Protein AF-A0A7C1II97-F1 (afdb_monomer)

Organism: NCBI:txid683846

InterPro domains:
  IPR019202 Protein of unknown function DUF2067 [PF09840] (4-187)

Foldseek 3Di:
DKDFDAPPDDQVVLVVLLVVQAQAPDWDWFTFLTMIDIDGDHDPVSVVSSVVSSVVSSVVVCVVVPRPFADKDKAFQVCNCVLLVHPDHPVLLVVLCVRNVFDWDDDPTIIITRDHSVVSSVLVVQLRVQLVVLVVAADDCRSSLLSSLCSSVVHHSVLSQVQCVVLQQWDDDPRHTYGPDPSVVSCVSSRGDDPVSVVVD

Radius of gyration: 18.74 Å; Cα contacts (8 Å, |Δi|>4): 296; chains: 1; bounding box: 50×33×57 Å

pLDDT: mean 85.06, std 11.7, range [32.09, 96.81]

Sequence (201 aa):
LVFKVPSGLDPYVLGEELRKASQSQFVSLDIYPTKIVVKLYGDAVSVERSISFMKAAYRKIMEKHKMTSGSEVQIPKDKIASVLGFPLSVDLLTDTLRLLGIPFDESDNEVKVKINYQTLTEYAKKLFDNYILAKERFSGAARRVAAVISVIFDLDLDTVAKIGERRGVFKKIDEKYTLNVNPQSAYDALMKMDLSVIDEI

Nearest PDB structures (foldseek):
  3pco-assembly1_D  TM=4.814E-01  e=9.227E-02  Escherichia coli
  2rhs-assembly1_D  TM=4.726E-01  e=1.098E-01  Staphylococcus haemolyticus
  2rhq-assembly1_B-2  TM=4.340E-01  e=1.098E-01  Staphylococcus haemolyticus
  7k9m-assembly1_B  TM=3.372E-01  e=1.175E+00  Mycobacterium tuberculosis H37Rv
  7db7-assembly1_B  TM=3.004E-01  e=2.640E+00  Mycobacterium tuberculosis H37Rv

Secondary structure (DSSP, 8-state):
-EEEPPTTS-HHHHHHHHHHH--SSEEEEEEETTEEEEEEES-HHHHHHHHHHHHHHHHHHHHHT----PPEEEEEGGGHHHHHSS---HHHHHHHHHHTT--EEE-SSEEEEES-HHHHHHHHHHHHHHHHHHHHHB-THHHHHHHHHHHHHT--HHHHHHHHHHTTSEEEETTEEEESS-HHHHHHHHSSB-TTSSTT-

Solvent-accessible surface area (backbone atoms only — not comparable to full-atom values): 11078 Å² total; per-residue (Å²): 90,78,45,76,40,56,90,93,50,60,39,62,62,53,48,50,54,41,56,70,41,43,63,37,82,39,78,47,75,51,38,27,71,35,32,36,40,44,47,74,43,65,57,73,68,38,40,53,50,17,54,53,38,27,54,53,53,49,50,56,53,49,66,73,56,62,79,77,78,33,57,77,39,79,40,45,63,93,40,33,34,75,74,58,72,44,92,57,58,66,70,61,52,52,52,42,35,56,63,61,62,47,58,64,51,78,58,100,57,36,39,38,33,53,37,44,65,69,62,53,35,52,51,50,49,51,34,49,55,37,38,60,60,26,58,79,45,24,40,77,70,28,17,56,54,46,16,43,51,20,56,75,69,74,43,58,69,66,59,48,48,53,54,29,40,77,68,58,30,35,42,80,54,96,88,21,31,30,57,67,50,58,71,67,61,36,47,63,64,64,50,51,56,59,84,80,60,66,84,77,114

Structure (mmCIF, N/CA/C/O backbone):
data_AF-A0A7C1II97-F1
#
_entry.id   AF-A0A7C1II97-F1
#
loop_
_atom_site.group_PDB
_atom_site.id
_atom_site.type_symbol
_atom_site.label_atom_id
_atom_site.label_alt_id
_atom_site.label_comp_id
_atom_site.label_asym_id
_atom_site.label_entity_id
_atom_site.label_seq_id
_atom_site.pdbx_PDB_ins_code
_atom_site.Cartn_x
_atom_site.Cartn_y
_atom_site.Cartn_z
_atom_site.occupancy
_atom_site.B_iso_or_equiv
_atom_site.auth_seq_id
_atom_site.auth_comp_id
_atom_site.auth_asym_id
_atom_site.auth_atom_id
_atom_site.pdbx_PDB_model_num
ATOM 1 N N . LEU A 1 1 ? 8.735 -8.447 -17.218 1.00 88.88 1 LEU A N 1
ATOM 2 C CA . LEU A 1 1 ? 9.834 -8.351 -16.219 1.00 88.88 1 LEU A CA 1
ATOM 3 C C . LEU A 1 1 ? 9.272 -7.758 -14.937 1.00 88.88 1 LEU A C 1
ATOM 5 O O . LEU A 1 1 ? 8.325 -6.990 -15.031 1.00 88.88 1 LEU A O 1
ATOM 9 N N . VAL A 1 2 ? 9.833 -8.081 -13.771 1.00 89.88 2 VAL A N 1
ATOM 10 C CA . VAL A 1 2 ? 9.434 -7.461 -12.496 1.00 89.88 2 VAL A CA 1
ATOM 11 C C . VAL A 1 2 ? 10.678 -6.911 -11.805 1.00 89.88 2 VAL A C 1
ATOM 13 O O . VAL A 1 2 ? 11.649 -7.646 -11.635 1.00 89.88 2 VAL A O 1
ATOM 16 N N . PHE A 1 3 ? 10.648 -5.636 -11.421 1.00 88.88 3 PHE A N 1
ATOM 17 C CA . PHE A 1 3 ? 11.706 -4.966 -10.660 1.00 88.88 3 PHE A CA 1
ATOM 18 C C . PHE A 1 3 ? 11.180 -4.594 -9.276 1.00 88.88 3 PHE A C 1
ATOM 20 O O . PHE A 1 3 ? 10.064 -4.098 -9.174 1.00 88.88 3 PHE A O 1
ATOM 27 N N . LYS A 1 4 ? 11.956 -4.829 -8.212 1.00 87.12 4 LYS A N 1
ATOM 28 C CA . LYS A 1 4 ? 11.573 -4.449 -6.842 1.00 87.12 4 LYS A CA 1
ATOM 29 C C . LYS A 1 4 ? 11.894 -2.974 -6.603 1.00 87.12 4 LYS A C 1
ATOM 31 O O . LYS A 1 4 ? 13.017 -2.559 -6.878 1.00 87.12 4 LYS A O 1
ATOM 36 N N . VAL A 1 5 ? 10.956 -2.209 -6.057 1.00 82.88 5 VAL A N 1
ATOM 37 C CA . VAL A 1 5 ? 11.206 -0.827 -5.626 1.00 82.88 5 VAL A CA 1
ATOM 38 C C . VAL A 1 5 ? 11.902 -0.869 -4.253 1.00 82.88 5 VAL A C 1
ATOM 40 O O . VAL A 1 5 ? 11.397 -1.531 -3.341 1.00 82.88 5 VAL A O 1
ATOM 43 N N . PRO A 1 6 ? 13.088 -0.257 -4.088 1.00 74.12 6 PRO A N 1
ATOM 44 C CA . PRO A 1 6 ? 13.719 -0.117 -2.782 1.00 74.12 6 PRO A CA 1
ATOM 45 C C . PRO A 1 6 ? 12.881 0.759 -1.848 1.00 74.12 6 PRO A C 1
ATOM 47 O O . PRO A 1 6 ? 12.274 1.734 -2.278 1.00 74.12 6 PRO A O 1
ATOM 50 N N . SER A 1 7 ? 12.900 0.435 -0.553 1.00 67.25 7 SER A N 1
ATOM 51 C CA . SER A 1 7 ? 12.252 1.262 0.470 1.00 67.25 7 SER A CA 1
ATOM 52 C C . SER A 1 7 ? 12.796 2.691 0.417 1.00 67.25 7 SER A C 1
ATOM 54 O O . SER A 1 7 ? 14.012 2.882 0.421 1.00 67.25 7 SER A O 1
ATOM 56 N N . GLY A 1 8 ? 11.904 3.680 0.372 1.00 66.38 8 GLY A N 1
ATOM 57 C CA . GLY A 1 8 ? 12.260 5.101 0.304 1.00 66.38 8 GLY A CA 1
ATOM 58 C C . GLY A 1 8 ? 12.597 5.632 -1.095 1.00 66.38 8 GLY A C 1
ATOM 59 O O . GLY A 1 8 ? 12.812 6.833 -1.229 1.00 66.38 8 GLY A O 1
ATOM 60 N N . LEU A 1 9 ? 12.622 4.788 -2.134 1.00 75.06 9 LEU A N 1
ATOM 61 C CA . LEU A 1 9 ? 12.660 5.259 -3.519 1.00 75.06 9 LEU A CA 1
ATOM 62 C C . LEU A 1 9 ? 11.237 5.406 -4.050 1.00 75.06 9 LEU A C 1
ATOM 64 O O . LEU A 1 9 ? 10.443 4.474 -3.955 1.00 75.06 9 LEU A O 1
ATOM 68 N N . ASP A 1 10 ? 10.953 6.550 -4.665 1.00 76.06 10 ASP A N 1
ATOM 69 C CA . ASP A 1 10 ? 9.711 6.768 -5.397 1.00 76.06 10 ASP A CA 1
ATOM 70 C C . ASP A 1 10 ? 9.579 5.745 -6.555 1.00 76.06 10 ASP A C 1
ATOM 72 O O . ASP A 1 10 ? 10.432 5.718 -7.459 1.00 76.06 10 ASP A O 1
ATOM 76 N N . PRO A 1 11 ? 8.528 4.897 -6.555 1.00 82.75 11 PRO A N 1
ATOM 77 C CA . PRO A 1 11 ? 8.253 3.954 -7.634 1.00 82.75 11 PRO A CA 1
ATOM 78 C C . PRO A 1 11 ? 8.176 4.608 -9.018 1.00 82.75 11 PRO A C 1
ATOM 80 O O . PRO A 1 11 ? 8.571 3.977 -10.000 1.00 82.75 11 PRO A O 1
ATOM 83 N N . TYR A 1 12 ? 7.708 5.854 -9.123 1.00 81.56 12 TYR A N 1
ATOM 84 C CA . TYR A 1 12 ? 7.622 6.568 -10.399 1.00 81.56 12 TYR A CA 1
ATOM 85 C C . TYR A 1 12 ? 8.987 6.925 -10.949 1.00 81.56 12 TYR A C 1
ATOM 87 O O . TYR A 1 12 ? 9.254 6.685 -12.126 1.00 81.56 12 TYR A O 1
ATOM 95 N N . VAL A 1 13 ? 9.876 7.429 -10.094 1.00 84.12 13 VAL A N 1
ATOM 96 C CA . VAL A 1 13 ? 11.257 7.728 -10.482 1.00 84.12 13 VAL A CA 1
ATOM 97 C C . VAL A 1 13 ? 11.927 6.462 -11.006 1.00 84.12 13 VAL A C 1
ATOM 99 O O . VAL A 1 13 ? 12.539 6.483 -12.073 1.00 84.12 13 VAL A O 1
ATOM 102 N N . LEU A 1 14 ? 11.762 5.331 -10.311 1.00 88.50 14 LEU A N 1
ATOM 103 C CA . LEU A 1 14 ? 12.293 4.061 -10.800 1.00 88.50 14 LEU A CA 1
ATOM 104 C C . LEU A 1 14 ? 11.641 3.633 -12.126 1.00 88.50 14 LEU A C 1
ATOM 106 O O . LEU A 1 14 ? 12.342 3.178 -13.030 1.00 88.50 14 LEU A O 1
ATOM 110 N N . GLY A 1 15 ? 10.320 3.769 -12.253 1.00 88.88 15 GLY A N 1
ATOM 111 C CA . GLY A 1 15 ? 9.574 3.411 -13.460 1.00 88.88 15 GLY A CA 1
ATOM 112 C C . GLY A 1 15 ? 10.029 4.194 -14.684 1.00 88.88 15 GLY A C 1
ATOM 113 O O . GLY A 1 15 ? 10.301 3.599 -15.726 1.00 88.88 15 GLY A O 1
ATOM 114 N N . GLU A 1 16 ? 10.200 5.504 -14.537 1.00 88.12 16 GLU A N 1
ATOM 115 C CA . GLU A 1 16 ? 10.671 6.386 -15.600 1.00 88.12 16 GLU A CA 1
ATOM 116 C C . GLU A 1 16 ? 12.112 6.089 -16.011 1.00 88.12 16 GLU A C 1
ATOM 118 O O . GLU A 1 16 ? 12.414 6.038 -17.204 1.00 88.12 16 GLU A O 1
ATOM 123 N N . GLU A 1 17 ? 13.006 5.816 -15.060 1.00 88.88 17 GLU A N 1
ATOM 124 C CA . GLU A 1 17 ? 14.383 5.431 -15.384 1.00 88.88 17 GLU A CA 1
ATOM 125 C C . GLU A 1 17 ? 14.445 4.084 -16.120 1.00 88.88 17 GLU A C 1
ATOM 127 O O . GLU A 1 17 ? 15.196 3.936 -17.089 1.00 88.88 17 GLU A O 1
ATOM 132 N N . LEU A 1 18 ? 13.607 3.114 -15.734 1.00 90.75 18 LEU A N 1
ATOM 133 C CA . LEU A 1 18 ? 13.470 1.860 -16.478 1.00 90.75 18 LEU A CA 1
ATOM 134 C C . LEU A 1 18 ? 12.925 2.117 -17.888 1.00 90.75 18 LEU A C 1
ATOM 136 O O . LEU A 1 18 ? 13.479 1.584 -18.850 1.00 90.75 18 LEU A O 1
ATOM 140 N N . ARG A 1 19 ? 11.891 2.956 -18.032 1.00 88.62 19 ARG A N 1
ATOM 141 C CA . ARG A 1 19 ? 11.300 3.322 -19.330 1.00 88.62 19 ARG A CA 1
ATOM 142 C C . ARG A 1 19 ? 12.342 3.926 -20.266 1.00 88.62 19 ARG A C 1
ATOM 144 O O . ARG A 1 19 ? 12.471 3.455 -21.394 1.00 88.62 19 ARG A O 1
ATOM 151 N N . LYS A 1 20 ? 13.110 4.910 -19.786 1.00 88.81 20 LYS A N 1
ATOM 152 C CA . LYS A 1 20 ? 14.182 5.584 -20.540 1.00 88.81 20 LYS A CA 1
ATOM 153 C C . LYS A 1 20 ? 15.305 4.633 -20.955 1.00 88.81 20 LYS A C 1
ATOM 155 O O . LYS A 1 20 ? 15.910 4.834 -22.001 1.00 88.81 20 LYS A O 1
ATOM 160 N N . ALA A 1 21 ? 15.591 3.608 -20.152 1.00 88.81 21 ALA A N 1
ATOM 161 C CA . ALA A 1 21 ? 16.606 2.605 -20.472 1.00 88.81 21 ALA A CA 1
ATOM 162 C C . ALA A 1 21 ? 16.156 1.595 -21.548 1.00 88.81 21 ALA A C 1
ATOM 164 O O . ALA A 1 21 ? 16.986 0.846 -22.068 1.00 88.81 21 ALA A O 1
ATOM 165 N N . SER A 1 22 ? 14.860 1.532 -21.869 1.00 86.06 22 SER A N 1
ATOM 166 C CA . SER A 1 22 ? 14.329 0.625 -22.886 1.00 86.06 22 SER A CA 1
ATOM 167 C C . SER A 1 22 ? 14.709 1.047 -24.302 1.00 86.06 22 SER A C 1
ATOM 169 O O . SER A 1 22 ? 14.712 2.229 -24.628 1.00 86.06 22 SER A O 1
ATOM 171 N N . GLN A 1 23 ? 14.916 0.064 -25.176 1.00 83.62 23 GLN A N 1
ATOM 172 C CA . GLN A 1 23 ? 15.004 0.254 -26.628 1.00 83.62 23 GLN A CA 1
ATOM 173 C C . GLN A 1 23 ? 13.826 -0.400 -27.373 1.00 83.62 23 GLN A C 1
ATOM 175 O O . GLN A 1 23 ? 13.830 -0.460 -28.601 1.00 83.62 23 GLN A O 1
ATOM 180 N N . SER A 1 24 ? 12.834 -0.913 -26.636 1.00 78.00 24 SER A N 1
ATOM 181 C CA . SER A 1 24 ? 11.652 -1.568 -27.201 1.00 78.00 24 SER A CA 1
ATOM 182 C C . SER A 1 24 ? 10.740 -0.549 -27.866 1.00 78.00 24 SER A C 1
ATOM 184 O O . SER A 1 24 ? 10.593 0.568 -27.375 1.00 78.00 24 SER A O 1
ATOM 186 N N . GLN A 1 25 ? 10.086 -0.966 -28.950 1.00 77.62 25 GLN A N 1
ATOM 187 C CA . GLN A 1 25 ? 9.142 -0.128 -29.694 1.00 77.62 25 GLN A CA 1
ATOM 188 C C . GLN A 1 25 ? 7.984 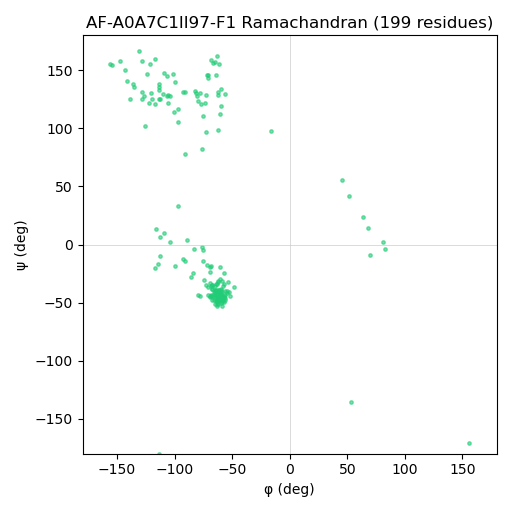0.335 -28.809 1.00 77.62 25 GLN A C 1
ATOM 190 O O . GLN A 1 25 ? 7.552 1.481 -28.895 1.00 77.62 25 GLN A O 1
ATOM 195 N N . PHE A 1 26 ? 7.505 -0.551 -27.933 1.00 82.00 26 PHE A N 1
ATOM 196 C CA . PHE A 1 26 ? 6.498 -0.208 -26.945 1.00 82.00 26 PHE A CA 1
ATOM 197 C C . PHE A 1 26 ? 6.842 -0.797 -25.576 1.00 82.00 26 PHE A C 1
ATOM 199 O O . PHE A 1 26 ? 7.273 -1.948 -25.444 1.00 82.00 26 PHE A O 1
ATOM 206 N N . VAL A 1 27 ? 6.633 0.019 -24.544 1.00 84.38 27 VAL A N 1
ATOM 207 C CA . VAL A 1 27 ? 6.848 -0.326 -23.139 1.00 84.38 27 VAL A CA 1
ATOM 208 C C . VAL A 1 27 ? 5.586 0.025 -22.375 1.00 84.38 27 VAL A C 1
ATOM 210 O O . VAL A 1 27 ? 5.138 1.167 -22.402 1.00 84.38 27 VAL A O 1
ATOM 213 N N . SER A 1 28 ? 5.044 -0.950 -21.658 1.00 85.75 28 SER A N 1
ATOM 214 C CA . SER A 1 28 ? 3.965 -0.741 -20.698 1.00 85.75 28 SER A CA 1
ATOM 215 C C . SER A 1 28 ? 4.486 -1.033 -19.294 1.00 85.75 28 SER A C 1
ATOM 217 O O . SER A 1 28 ? 5.167 -2.040 -19.072 1.00 85.75 28 SER A O 1
ATOM 219 N N . LEU A 1 29 ? 4.182 -0.132 -18.361 1.00 85.25 29 LEU A N 1
ATOM 220 C CA . LEU A 1 29 ? 4.562 -0.224 -16.957 1.00 85.25 29 LEU A CA 1
ATOM 221 C C . LEU A 1 29 ? 3.302 -0.306 -16.101 1.00 85.25 29 LEU A C 1
ATOM 223 O O . LEU A 1 29 ? 2.487 0.610 -16.115 1.00 85.25 29 LEU A O 1
ATOM 227 N N . ASP A 1 30 ? 3.168 -1.381 -15.329 1.00 82.62 30 ASP A N 1
ATOM 228 C CA . ASP A 1 30 ? 2.255 -1.412 -14.191 1.00 82.62 30 ASP A CA 1
ATOM 229 C C . ASP A 1 30 ? 3.096 -1.104 -12.933 1.00 82.62 30 ASP A C 1
ATOM 231 O O . ASP A 1 30 ? 3.904 -1.937 -12.498 1.00 82.62 30 ASP A O 1
ATOM 235 N N . ILE A 1 31 ? 2.958 0.110 -12.389 1.00 81.38 31 ILE A N 1
ATOM 236 C CA . ILE A 1 31 ? 3.728 0.596 -11.233 1.00 81.38 31 ILE A CA 1
ATOM 237 C C . ILE A 1 31 ? 2.954 0.303 -9.944 1.00 81.38 31 ILE A C 1
ATOM 239 O O . ILE A 1 31 ? 1.764 0.593 -9.827 1.00 81.38 31 ILE A O 1
ATOM 243 N N . TYR A 1 32 ? 3.652 -0.279 -8.973 1.00 80.19 32 TYR A N 1
ATOM 244 C CA . TYR A 1 32 ? 3.174 -0.530 -7.618 1.00 80.19 32 TYR A CA 1
ATOM 245 C C . TYR A 1 32 ? 4.201 0.039 -6.623 1.00 80.19 32 TYR A C 1
ATOM 247 O O . TYR A 1 32 ? 5.387 0.111 -6.954 1.00 80.19 32 TYR A O 1
ATOM 255 N N . PRO A 1 33 ? 3.804 0.330 -5.372 1.00 75.00 33 PRO A N 1
ATOM 256 C CA . PRO A 1 33 ? 4.699 0.804 -4.309 1.00 75.00 33 PRO A CA 1
ATOM 257 C C . PRO A 1 33 ? 5.987 -0.001 -4.134 1.00 75.00 33 PRO A C 1
ATOM 259 O O . PRO A 1 33 ? 7.042 0.545 -3.845 1.00 75.00 33 PRO A O 1
ATOM 262 N N . THR A 1 34 ? 5.911 -1.319 -4.313 1.00 80.12 34 THR A N 1
ATOM 263 C CA . THR A 1 34 ? 7.011 -2.246 -4.003 1.00 80.12 34 THR A CA 1
ATOM 264 C C . THR A 1 34 ? 7.614 -2.908 -5.224 1.00 80.12 34 THR A C 1
ATOM 266 O O . THR A 1 34 ? 8.635 -3.596 -5.124 1.00 80.12 34 THR A O 1
ATOM 269 N N . LYS A 1 35 ? 6.984 -2.749 -6.388 1.00 85.19 35 LYS A N 1
ATOM 270 C CA . LYS A 1 35 ? 7.414 -3.407 -7.615 1.00 85.19 35 LYS A CA 1
ATOM 271 C C . LYS A 1 35 ? 6.941 -2.667 -8.853 1.00 85.19 35 LYS A C 1
ATOM 273 O O . LYS A 1 35 ? 5.895 -2.038 -8.860 1.00 85.19 35 LYS A O 1
ATOM 278 N N . ILE A 1 36 ? 7.663 -2.859 -9.943 1.00 87.12 36 ILE A N 1
ATOM 279 C CA . ILE A 1 36 ? 7.276 -2.389 -11.268 1.00 87.12 36 ILE A CA 1
ATOM 280 C C . ILE A 1 36 ? 7.218 -3.597 -12.183 1.00 87.12 36 ILE A C 1
ATOM 282 O O . ILE A 1 36 ? 8.204 -4.328 -12.325 1.00 87.12 36 ILE A O 1
ATOM 286 N N . VAL A 1 37 ? 6.054 -3.830 -12.783 1.00 88.50 37 VAL A N 1
ATOM 287 C CA . VAL A 1 37 ? 5.864 -4.880 -13.781 1.00 88.50 37 VAL A CA 1
ATOM 288 C C . VAL A 1 37 ? 5.990 -4.245 -15.159 1.00 88.50 37 VAL A C 1
ATOM 290 O O . VAL A 1 37 ? 5.203 -3.386 -15.537 1.00 88.50 37 VAL A O 1
ATOM 293 N N . VAL A 1 38 ? 6.995 -4.677 -15.913 1.00 89.88 38 VAL A N 1
ATOM 294 C CA . VAL A 1 38 ? 7.313 -4.161 -17.248 1.00 89.88 38 VAL A CA 1
ATOM 295 C C . VAL A 1 38 ? 6.889 -5.169 -18.306 1.00 89.88 38 VAL A C 1
ATOM 297 O O . VAL A 1 38 ? 7.302 -6.337 -18.254 1.00 89.88 38 VAL A O 1
ATOM 300 N N . LYS A 1 39 ? 6.127 -4.710 -19.295 1.00 90.75 39 LYS A N 1
ATOM 301 C CA . LYS A 1 39 ? 5.784 -5.450 -20.514 1.00 90.75 39 LYS A CA 1
ATOM 302 C C . LYS A 1 39 ? 6.458 -4.765 -21.702 1.00 90.75 39 LYS A C 1
ATOM 304 O O . LYS A 1 39 ? 6.302 -3.561 -21.888 1.00 90.75 39 LYS A O 1
ATOM 309 N N . LEU A 1 40 ? 7.229 -5.534 -22.464 1.00 88.62 40 LEU A N 1
ATOM 310 C CA . LEU A 1 40 ? 7.994 -5.062 -23.618 1.00 88.62 40 LEU A CA 1
ATOM 311 C C . LEU A 1 40 ? 7.425 -5.683 -24.883 1.00 88.62 40 LEU A C 1
ATOM 313 O O . LEU A 1 40 ? 7.119 -6.875 -24.888 1.00 88.62 40 LEU A O 1
ATOM 317 N N . TYR A 1 41 ? 7.321 -4.882 -25.936 1.00 86.69 41 TYR A N 1
ATOM 318 C CA . TYR A 1 41 ? 6.814 -5.319 -27.229 1.00 86.69 41 TYR A CA 1
ATOM 319 C C . TYR A 1 41 ? 7.716 -4.772 -28.337 1.00 86.69 41 TYR A C 1
ATOM 321 O O . TYR A 1 41 ? 8.127 -3.608 -28.309 1.00 86.69 41 TYR A O 1
ATOM 329 N N . GLY A 1 42 ? 8.040 -5.633 -29.294 1.00 87.56 42 GLY A N 1
ATOM 330 C CA . GLY A 1 42 ? 8.962 -5.351 -30.388 1.00 87.56 42 GLY A CA 1
ATOM 331 C C . GLY A 1 42 ? 9.563 -6.642 -30.936 1.00 87.56 42 GLY A C 1
ATOM 332 O O . GLY A 1 42 ? 9.144 -7.740 -30.562 1.00 87.56 42 GLY A O 1
ATOM 333 N N . ASP A 1 43 ? 10.555 -6.511 -31.811 1.00 91.19 43 ASP A N 1
ATOM 334 C CA . ASP A 1 43 ? 11.344 -7.648 -32.276 1.00 91.19 43 ASP A CA 1
ATOM 335 C C . ASP A 1 43 ? 12.187 -8.256 -31.140 1.00 91.19 43 ASP A C 1
ATOM 337 O O . ASP A 1 43 ? 12.521 -7.593 -30.154 1.00 91.19 43 ASP A O 1
ATOM 341 N N . ALA A 1 44 ? 12.548 -9.533 -31.288 1.00 87.69 44 ALA A N 1
ATOM 342 C CA . ALA A 1 44 ? 13.243 -10.287 -30.246 1.00 87.69 44 ALA A CA 1
ATOM 343 C C . ALA A 1 44 ? 14.558 -9.621 -29.799 1.00 87.69 44 ALA A C 1
ATOM 345 O O . ALA A 1 44 ? 14.837 -9.558 -28.603 1.00 87.69 44 ALA A O 1
ATOM 346 N N . VAL A 1 45 ? 15.331 -9.063 -30.737 1.00 89.44 45 VAL A N 1
ATOM 347 C CA . VAL A 1 45 ? 16.631 -8.441 -30.444 1.00 89.44 45 VAL A CA 1
ATOM 348 C C . VAL A 1 45 ? 16.446 -7.154 -29.642 1.00 89.44 45 VAL A C 1
ATOM 350 O O . VAL A 1 45 ? 17.145 -6.931 -28.650 1.00 89.44 45 VAL A O 1
ATOM 353 N N . SER A 1 46 ? 15.492 -6.309 -30.035 1.00 87.94 46 SER A N 1
ATOM 354 C CA . SER A 1 46 ? 15.141 -5.088 -29.307 1.00 87.94 46 SER A CA 1
ATOM 355 C C . SER A 1 46 ? 14.645 -5.388 -27.888 1.00 87.94 46 SER A C 1
ATOM 357 O O . SER A 1 46 ? 15.084 -4.745 -26.923 1.00 87.94 46 SER A O 1
ATOM 359 N N . VAL A 1 47 ? 13.798 -6.410 -27.728 1.00 89.44 47 VAL A N 1
ATOM 360 C CA . VAL A 1 47 ? 13.300 -6.847 -26.415 1.00 89.44 47 VAL A CA 1
ATOM 361 C C . VAL A 1 47 ? 14.450 -7.344 -25.533 1.00 89.44 47 VAL A C 1
ATOM 363 O O . VAL A 1 47 ? 14.589 -6.883 -24.398 1.00 89.44 47 VAL A O 1
ATOM 366 N N . GLU A 1 48 ? 15.325 -8.217 -26.037 1.00 89.75 48 GLU A N 1
ATOM 367 C CA . GLU A 1 48 ? 16.473 -8.740 -25.278 1.00 89.75 48 GLU A CA 1
ATOM 368 C C . GLU A 1 48 ? 17.460 -7.648 -24.846 1.00 89.75 48 GLU A C 1
ATOM 370 O O . GLU A 1 48 ? 17.921 -7.623 -23.693 1.00 89.75 48 GLU A O 1
ATOM 375 N N . ARG A 1 49 ? 17.756 -6.697 -25.737 1.00 89.88 49 ARG A N 1
ATOM 376 C CA . ARG A 1 49 ? 18.596 -5.536 -25.409 1.00 89.88 49 ARG A CA 1
ATOM 377 C C . ARG A 1 49 ? 17.954 -4.676 -24.328 1.00 89.88 49 ARG A C 1
ATOM 379 O O . ARG A 1 49 ? 18.621 -4.326 -23.356 1.00 89.88 49 ARG A O 1
ATOM 386 N N . SER A 1 50 ? 16.656 -4.410 -24.442 1.00 90.75 50 SER A N 1
ATOM 387 C CA . SER A 1 50 ? 15.897 -3.637 -23.451 1.00 90.75 50 SER A CA 1
ATOM 388 C C . SER A 1 50 ? 15.921 -4.296 -22.074 1.00 90.75 50 SER A C 1
ATOM 390 O O . SER A 1 50 ? 16.173 -3.621 -21.077 1.00 90.75 50 SER A O 1
ATOM 392 N N . ILE A 1 51 ? 15.752 -5.623 -22.004 1.00 91.31 51 ILE A N 1
ATOM 393 C CA . ILE A 1 51 ? 15.888 -6.385 -20.752 1.00 91.31 51 ILE A CA 1
ATOM 394 C C . ILE A 1 51 ? 17.265 -6.140 -20.123 1.00 91.31 51 ILE A C 1
ATOM 396 O O . ILE A 1 51 ? 17.367 -5.902 -18.916 1.00 91.31 51 ILE A O 1
ATOM 400 N N . SER A 1 52 ? 18.323 -6.208 -20.930 1.00 92.06 52 SER A N 1
ATOM 401 C CA . SER A 1 52 ? 19.706 -6.070 -20.466 1.00 92.06 52 SER A CA 1
ATOM 402 C C . SER A 1 52 ? 20.003 -4.656 -19.958 1.00 92.06 52 SER A C 1
ATOM 404 O O . SER A 1 52 ? 20.542 -4.500 -18.859 1.00 92.06 52 SER A O 1
ATOM 406 N N . PHE A 1 53 ? 19.584 -3.626 -20.697 1.00 91.81 53 PHE A N 1
ATOM 407 C CA . PHE A 1 53 ? 19.763 -2.228 -20.299 1.00 91.81 53 PHE A CA 1
ATOM 408 C C . PHE A 1 53 ? 18.954 -1.861 -19.059 1.00 91.81 53 PHE A C 1
ATOM 410 O O . PHE A 1 53 ? 19.506 -1.264 -18.134 1.00 91.81 53 PHE A O 1
ATOM 417 N N . MET A 1 54 ? 17.692 -2.290 -18.972 1.00 93.38 54 MET A N 1
ATOM 418 C CA . MET A 1 54 ? 16.873 -2.071 -17.778 1.00 93.38 54 MET A CA 1
ATOM 419 C C . MET A 1 54 ? 17.485 -2.727 -16.537 1.00 93.38 54 MET A C 1
ATOM 421 O O . MET A 1 54 ? 17.543 -2.108 -15.477 1.00 93.38 54 MET A O 1
ATOM 425 N N . LYS A 1 55 ? 18.003 -3.958 -16.652 1.00 93.19 55 LYS A N 1
ATOM 426 C CA . LYS A 1 55 ? 18.712 -4.620 -15.543 1.00 93.19 55 LYS A CA 1
ATOM 427 C C . LYS A 1 55 ? 19.961 -3.846 -15.116 1.00 93.19 55 LYS A C 1
ATOM 429 O O . LYS A 1 55 ? 20.234 -3.763 -13.920 1.00 93.19 55 LYS A O 1
ATOM 434 N N . ALA A 1 56 ? 20.712 -3.281 -16.059 1.00 91.62 56 ALA A N 1
ATOM 435 C CA . ALA A 1 56 ? 21.888 -2.470 -15.751 1.00 91.62 56 ALA A CA 1
ATOM 436 C C . ALA A 1 56 ? 21.517 -1.140 -15.070 1.00 91.62 56 ALA A C 1
ATOM 438 O O . ALA A 1 56 ? 22.136 -0.778 -14.070 1.00 91.62 56 ALA A O 1
ATOM 439 N N . ALA A 1 57 ? 20.488 -0.444 -15.564 1.00 90.25 57 ALA A N 1
ATOM 440 C CA . ALA A 1 57 ? 19.964 0.779 -14.952 1.00 90.25 57 ALA A CA 1
ATOM 441 C C . ALA A 1 57 ? 19.473 0.517 -13.520 1.00 90.25 57 ALA A C 1
ATOM 443 O O . ALA A 1 57 ? 19.858 1.224 -12.589 1.00 90.25 57 ALA A O 1
ATOM 444 N N . TYR A 1 58 ? 18.720 -0.569 -13.330 1.00 91.38 58 TYR A N 1
ATOM 445 C CA . TYR A 1 58 ? 18.257 -1.003 -12.018 1.00 91.38 58 TYR A CA 1
ATOM 446 C C . TYR A 1 58 ? 19.412 -1.210 -11.030 1.00 91.38 58 TYR A C 1
ATOM 448 O O . TYR A 1 58 ? 19.373 -0.676 -9.925 1.00 91.38 58 TYR A O 1
ATOM 456 N N . ARG A 1 59 ? 20.477 -1.922 -11.429 1.00 88.50 59 ARG A N 1
ATOM 45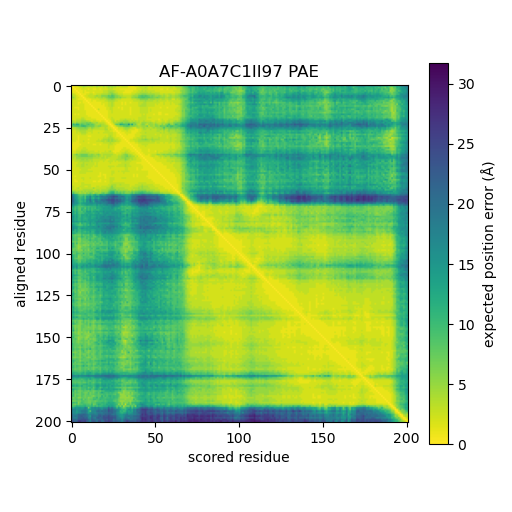7 C CA . ARG A 1 59 ? 21.654 -2.142 -10.566 1.00 88.50 59 ARG A CA 1
ATOM 458 C C . ARG A 1 59 ? 22.289 -0.831 -10.099 1.00 88.50 59 ARG A C 1
ATOM 460 O O . ARG A 1 59 ? 22.523 -0.682 -8.905 1.00 88.50 59 ARG A O 1
ATOM 467 N N . LYS A 1 60 ? 22.474 0.142 -10.998 1.00 87.56 60 LYS A N 1
ATOM 468 C CA . LYS A 1 60 ? 23.031 1.462 -10.645 1.00 87.56 60 LYS A CA 1
ATOM 469 C C . LYS A 1 60 ? 22.175 2.199 -9.612 1.00 87.56 60 LYS A C 1
ATOM 471 O O . LYS A 1 60 ? 22.702 2.801 -8.679 1.00 87.56 60 LYS A O 1
ATOM 476 N N . ILE A 1 61 ? 20.850 2.147 -9.762 1.00 84.44 61 ILE A N 1
ATOM 477 C CA . ILE A 1 61 ? 19.917 2.773 -8.813 1.00 84.44 61 ILE A CA 1
ATOM 478 C C . ILE A 1 61 ? 20.005 2.092 -7.444 1.00 84.44 61 ILE A C 1
ATOM 480 O O . ILE A 1 61 ? 20.042 2.779 -6.423 1.00 84.44 61 ILE A O 1
ATOM 484 N N . MET A 1 62 ? 20.082 0.761 -7.427 1.00 81.06 62 MET A N 1
ATOM 485 C CA . MET A 1 62 ? 20.189 -0.034 -6.203 1.00 81.06 62 MET A CA 1
ATOM 486 C C . MET A 1 62 ? 21.502 0.215 -5.452 1.00 81.06 62 MET A C 1
ATOM 488 O O . MET A 1 62 ? 21.491 0.329 -4.230 1.00 81.06 62 MET A O 1
ATOM 492 N N . GLU A 1 63 ? 22.620 0.356 -6.167 1.00 80.56 63 GLU A N 1
ATOM 493 C CA . GLU A 1 63 ? 23.920 0.719 -5.583 1.00 80.56 63 GLU A CA 1
ATOM 494 C C . GLU A 1 63 ? 23.887 2.110 -4.933 1.00 80.56 63 GLU A C 1
ATOM 496 O O . GLU A 1 63 ? 24.430 2.302 -3.842 1.00 80.56 63 GLU A O 1
ATOM 501 N N . LYS A 1 64 ? 23.197 3.070 -5.563 1.00 78.00 64 LYS A N 1
ATOM 502 C CA . LYS A 1 64 ? 23.002 4.423 -5.020 1.00 78.00 64 LYS A CA 1
ATOM 503 C C . LYS A 1 64 ? 22.112 4.431 -3.771 1.00 78.00 64 LYS A C 1
ATOM 505 O O . LYS A 1 64 ? 22.354 5.220 -2.864 1.00 78.00 64 LYS A O 1
ATOM 510 N 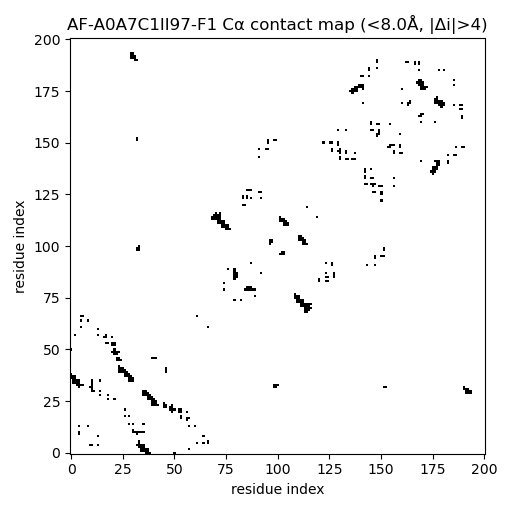N . HIS A 1 65 ? 21.116 3.549 -3.708 1.00 69.62 65 HIS A N 1
ATOM 511 C CA . HIS A 1 65 ? 20.128 3.478 -2.625 1.00 69.62 65 HIS A CA 1
ATOM 512 C C . HIS A 1 65 ? 20.461 2.425 -1.563 1.00 69.62 65 HIS A C 1
ATOM 514 O O . HIS A 1 65 ? 19.523 1.828 -1.042 1.00 69.62 65 HIS A O 1
ATOM 520 N N . LYS A 1 66 ? 21.759 2.176 -1.272 1.00 55.75 66 LYS A N 1
ATOM 521 C CA . LYS A 1 66 ? 22.270 1.189 -0.288 1.00 55.75 66 LYS A CA 1
ATOM 522 C C . LYS A 1 66 ? 21.175 0.728 0.676 1.00 55.75 66 LYS A C 1
ATOM 524 O O . LYS A 1 66 ? 20.857 1.437 1.626 1.00 55.75 66 LYS A O 1
ATOM 529 N N . MET A 1 67 ? 20.580 -0.431 0.382 1.00 52.47 67 MET A N 1
ATOM 530 C CA . MET A 1 67 ? 19.466 -0.967 1.157 1.00 52.47 67 MET A CA 1
ATOM 531 C C . MET A 1 67 ? 19.945 -1.222 2.585 1.00 52.47 67 MET A C 1
ATOM 533 O O . MET A 1 67 ? 20.587 -2.233 2.864 1.00 52.47 67 MET A O 1
ATOM 537 N N . THR A 1 68 ? 19.662 -0.298 3.493 1.00 49.28 68 THR A N 1
ATOM 538 C CA . THR A 1 68 ? 19.842 -0.508 4.922 1.00 49.28 68 THR A CA 1
ATOM 539 C C . THR A 1 68 ? 18.742 -1.458 5.374 1.00 49.28 68 THR A C 1
ATOM 541 O O . THR A 1 68 ? 17.601 -1.069 5.607 1.00 49.28 68 THR A O 1
ATOM 544 N N . SER A 1 69 ? 19.067 -2.747 5.457 1.00 54.34 69 SER A N 1
ATOM 545 C CA . SER A 1 69 ? 18.240 -3.696 6.195 1.00 54.34 69 SER A CA 1
ATOM 546 C C . SER A 1 69 ? 18.195 -3.230 7.650 1.00 54.34 69 SER A C 1
ATOM 548 O O . SER A 1 69 ? 19.228 -3.214 8.321 1.00 54.34 69 SER A O 1
ATOM 550 N N . GLY A 1 70 ? 17.025 -2.788 8.112 1.00 58.97 70 GLY A N 1
ATOM 551 C CA . GLY A 1 70 ? 16.822 -2.412 9.509 1.00 58.97 70 GLY A CA 1
ATOM 552 C C . GLY A 1 70 ? 17.019 -3.603 10.449 1.00 58.97 70 GLY A C 1
ATOM 553 O O . GLY A 1 70 ? 16.977 -4.759 10.024 1.00 58.97 70 GLY A O 1
ATOM 554 N N . SER A 1 71 ? 17.229 -3.317 11.733 1.00 69.25 71 SER A N 1
ATOM 555 C CA . SER A 1 71 ? 17.177 -4.332 12.786 1.00 69.25 71 SER A CA 1
ATOM 556 C C . SER A 1 71 ? 15.785 -4.966 12.856 1.00 69.25 71 SER A C 1
ATOM 558 O O . SER A 1 71 ? 14.793 -4.363 12.454 1.00 69.25 71 SER A O 1
ATOM 560 N N . GLU A 1 72 ? 15.701 -6.189 13.370 1.00 83.88 72 GLU A N 1
ATOM 561 C CA . GLU A 1 72 ? 14.412 -6.826 13.627 1.00 83.88 72 GLU A CA 1
ATOM 562 C C . GLU A 1 72 ? 13.735 -6.167 14.838 1.00 83.88 72 GLU A C 1
ATOM 564 O O . GLU A 1 72 ? 14.346 -6.026 15.897 1.00 83.88 72 GLU A O 1
ATOM 569 N N . VAL A 1 73 ? 12.480 -5.754 14.673 1.00 85.75 73 VAL A N 1
ATOM 570 C CA . VAL A 1 73 ? 11.622 -5.228 15.738 1.00 85.75 73 VAL A CA 1
ATOM 571 C C . VAL A 1 73 ? 10.578 -6.280 16.074 1.00 85.75 73 VAL A C 1
ATOM 573 O O . VAL A 1 73 ? 9.871 -6.756 15.188 1.00 85.75 73 VAL A O 1
ATOM 576 N N . GLN A 1 74 ? 10.462 -6.626 17.353 1.00 89.81 74 GLN A N 1
ATOM 577 C CA . GLN A 1 74 ? 9.491 -7.601 17.847 1.00 89.81 74 GLN A CA 1
ATOM 578 C C . GLN A 1 74 ? 8.337 -6.875 18.541 1.00 89.81 74 GLN A C 1
ATOM 580 O O . GLN A 1 74 ? 8.559 -6.034 19.413 1.00 89.81 74 GLN A O 1
ATOM 585 N N . ILE A 1 75 ? 7.107 -7.191 18.141 1.00 89.44 75 ILE A N 1
ATOM 586 C CA . ILE A 1 75 ? 5.887 -6.543 18.623 1.00 89.44 75 ILE A CA 1
ATOM 587 C C . ILE A 1 75 ? 4.944 -7.627 19.160 1.00 89.44 75 ILE A C 1
ATOM 589 O O . ILE A 1 75 ? 4.272 -8.297 18.371 1.00 89.44 75 ILE A O 1
ATOM 593 N N . PRO A 1 76 ? 4.854 -7.814 20.486 1.00 90.56 76 PRO A N 1
ATOM 594 C CA . PRO A 1 76 ? 3.822 -8.658 21.076 1.00 90.56 76 PRO A CA 1
ATOM 595 C C . PRO A 1 76 ? 2.432 -8.089 20.761 1.00 90.56 76 PRO A C 1
ATOM 597 O O . PRO A 1 76 ? 2.197 -6.888 20.933 1.00 90.56 76 PRO A O 1
ATOM 600 N N . LYS A 1 77 ? 1.507 -8.927 20.280 1.00 88.75 77 LYS A N 1
ATOM 601 C CA . LYS A 1 77 ? 0.175 -8.492 19.818 1.00 88.75 77 LYS A CA 1
ATOM 602 C C . LYS A 1 77 ? -0.657 -7.872 20.946 1.00 88.75 77 LYS A C 1
ATOM 604 O O . LYS A 1 77 ? -1.377 -6.905 20.711 1.00 88.75 77 LYS A O 1
ATOM 609 N N . ASP A 1 78 ? -0.501 -8.371 22.171 1.00 87.62 78 ASP A N 1
ATOM 610 C CA . ASP A 1 78 ? -1.120 -7.848 23.398 1.00 87.62 78 ASP A CA 1
ATOM 611 C C . ASP A 1 78 ? -0.550 -6.485 23.833 1.00 87.62 78 ASP A C 1
ATOM 613 O O . ASP A 1 78 ? -1.199 -5.742 24.569 1.00 87.62 78 ASP A O 1
ATOM 617 N N . LYS A 1 79 ? 0.646 -6.126 23.353 1.00 88.19 79 LYS A N 1
ATOM 618 C CA . LYS A 1 79 ? 1.360 -4.890 23.711 1.00 88.19 79 LYS A CA 1
ATOM 619 C C . LYS A 1 79 ? 1.564 -3.947 22.536 1.00 88.19 79 LYS A C 1
ATOM 621 O O . LYS A 1 79 ? 2.312 -2.983 22.675 1.00 88.19 79 LYS A O 1
ATOM 626 N N . ILE A 1 80 ? 0.881 -4.155 21.410 1.00 86.56 80 ILE A N 1
ATOM 627 C CA . ILE A 1 80 ? 1.045 -3.333 20.203 1.00 86.56 80 ILE A CA 1
ATOM 628 C C . ILE A 1 80 ? 0.894 -1.832 20.493 1.00 86.56 80 ILE A C 1
ATOM 630 O O . ILE A 1 80 ? 1.711 -1.035 20.042 1.00 86.56 80 ILE A O 1
ATOM 634 N N . ALA A 1 81 ? -0.070 -1.456 21.340 1.00 84.81 81 ALA A N 1
ATOM 635 C CA . ALA A 1 81 ? -0.279 -0.069 21.743 1.00 84.81 81 ALA A CA 1
ATOM 636 C C . ALA A 1 81 ? 0.862 0.487 22.602 1.00 84.81 81 ALA A C 1
ATOM 638 O O . ALA A 1 81 ? 1.253 1.636 22.432 1.00 84.81 81 ALA A O 1
ATOM 639 N N . SER A 1 82 ? 1.419 -0.331 23.496 1.00 84.88 82 SER A N 1
ATOM 640 C CA . SER A 1 82 ? 2.554 0.060 24.335 1.00 84.88 82 SER A CA 1
ATOM 641 C C . SER A 1 82 ? 3.857 0.140 23.544 1.00 84.88 82 SER A C 1
ATOM 643 O O . SER A 1 82 ? 4.694 0.974 23.867 1.00 84.88 82 SER A O 1
ATOM 645 N N . VAL A 1 83 ? 4.048 -0.736 22.555 1.00 83.62 83 VAL A N 1
ATOM 646 C CA . VAL A 1 83 ? 5.264 -0.782 21.736 1.00 83.62 83 VAL A CA 1
ATOM 647 C C . VAL A 1 83 ? 5.244 0.320 20.686 1.00 83.62 83 VAL A C 1
ATOM 649 O O . VAL A 1 83 ? 6.246 0.988 20.505 1.00 83.62 83 VAL A O 1
ATOM 652 N N . LEU A 1 84 ? 4.119 0.538 20.004 1.00 85.94 84 LEU A N 1
ATOM 653 C CA . LEU A 1 84 ? 4.030 1.534 18.932 1.00 85.94 84 LEU A CA 1
ATOM 654 C C . LEU A 1 84 ? 3.587 2.916 19.423 1.00 85.94 84 LEU A C 1
ATOM 656 O O . LEU A 1 84 ? 3.700 3.880 18.677 1.00 85.94 84 LEU A O 1
ATOM 660 N N . GLY A 1 85 ? 3.065 3.022 20.649 1.00 84.38 85 GLY A N 1
ATOM 661 C CA . GLY A 1 85 ? 2.530 4.264 21.217 1.00 84.38 85 GLY A CA 1
ATOM 662 C C . GLY A 1 85 ? 1.100 4.607 20.779 1.00 84.38 85 GLY A C 1
ATOM 663 O O . GLY A 1 85 ? 0.579 5.645 21.181 1.00 84.38 85 GLY A O 1
ATOM 664 N N . PHE A 1 86 ? 0.448 3.752 19.980 1.00 87.12 86 PHE A N 1
ATOM 665 C CA . PHE A 1 86 ? -0.890 3.995 19.425 1.00 87.12 86 PHE A CA 1
ATOM 666 C C . PHE A 1 86 ? -1.741 2.718 19.415 1.00 87.12 86 PHE A C 1
ATOM 668 O O . PHE A 1 86 ? -1.225 1.650 19.076 1.00 87.12 86 PHE A O 1
ATOM 675 N N . PRO A 1 87 ? -3.052 2.792 19.716 1.00 85.62 87 PRO A N 1
ATOM 676 C CA . PRO A 1 87 ? -3.934 1.629 19.704 1.00 85.62 87 PRO A CA 1
ATOM 677 C C . PRO A 1 87 ? -4.303 1.227 18.266 1.00 85.62 87 PRO A C 1
ATOM 679 O O . PRO A 1 87 ? -5.364 1.572 17.746 1.00 85.62 87 PRO A O 1
ATOM 682 N N . LEU A 1 88 ? -3.403 0.487 17.619 1.00 87.06 88 LEU A N 1
ATOM 683 C CA . LEU A 1 88 ? -3.585 -0.103 16.293 1.00 87.06 88 LEU A CA 1
ATOM 684 C C . LEU A 1 88 ? -3.972 -1.575 16.393 1.00 87.06 88 LEU A C 1
ATOM 686 O O . LEU A 1 88 ? -3.405 -2.325 17.183 1.00 87.06 88 LEU A O 1
ATOM 690 N N . SER A 1 89 ? -4.894 -2.015 15.537 1.00 87.31 89 SER A N 1
ATOM 691 C CA . SER A 1 89 ? -5.124 -3.448 15.346 1.00 87.31 89 SER A CA 1
ATOM 692 C C . SER A 1 89 ? -3.949 -4.076 14.596 1.00 87.31 89 SER A C 1
ATOM 694 O O . SER A 1 89 ? -3.460 -3.482 13.630 1.00 87.31 89 SER A O 1
ATOM 696 N N . VAL A 1 90 ? -3.590 -5.307 14.959 1.00 86.56 90 VAL A N 1
ATOM 697 C CA . VAL A 1 90 ? -2.582 -6.123 14.258 1.00 86.56 90 VAL A CA 1
ATOM 698 C C . VAL A 1 90 ? -2.877 -6.204 12.756 1.00 86.56 90 VAL A C 1
ATOM 700 O O . VAL A 1 90 ? -1.995 -5.942 11.950 1.00 86.56 90 VAL A O 1
ATOM 703 N N . ASP A 1 91 ? -4.138 -6.430 12.393 1.00 86.38 91 ASP A N 1
ATOM 704 C CA . ASP A 1 91 ? -4.635 -6.492 11.014 1.00 86.38 91 ASP A CA 1
ATOM 705 C C . ASP A 1 91 ? -4.317 -5.250 10.160 1.00 86.38 91 ASP A C 1
ATOM 707 O O . ASP A 1 91 ? -3.972 -5.359 8.982 1.00 86.38 91 ASP A O 1
ATOM 711 N N . LEU A 1 92 ? -4.458 -4.047 10.724 1.00 88.81 92 LEU A N 1
ATOM 712 C CA . LEU A 1 92 ? -4.119 -2.792 10.036 1.00 88.81 92 LEU A CA 1
ATOM 713 C C . LEU A 1 92 ? -2.614 -2.723 9.761 1.00 88.81 92 LEU A C 1
ATOM 715 O O . LEU A 1 92 ? -2.193 -2.373 8.654 1.00 88.81 92 LEU A O 1
ATOM 719 N N . LEU A 1 93 ? -1.813 -3.075 10.767 1.00 89.38 93 LEU A N 1
ATOM 720 C CA . LEU A 1 93 ? -0.362 -3.064 10.667 1.00 89.38 93 LEU A CA 1
ATOM 721 C C . LEU A 1 93 ? 0.124 -4.091 9.639 1.00 89.38 93 LEU A C 1
ATOM 723 O O . LEU A 1 93 ? 0.872 -3.725 8.734 1.00 89.38 93 LEU A O 1
ATOM 727 N N . THR A 1 94 ? -0.310 -5.348 9.732 1.00 89.4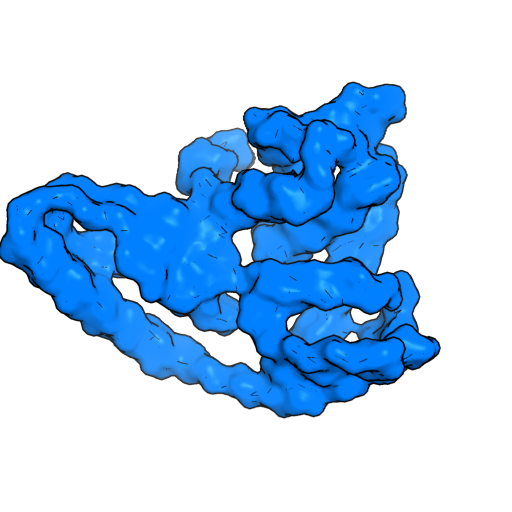4 94 THR A N 1
ATOM 728 C CA . THR A 1 94 ? 0.184 -6.423 8.860 1.00 89.44 94 THR A CA 1
ATOM 729 C C . THR A 1 94 ? -0.239 -6.241 7.405 1.00 89.44 94 THR A C 1
ATOM 731 O O . THR A 1 94 ? 0.570 -6.507 6.517 1.00 89.44 94 THR A O 1
ATOM 734 N N . ASP A 1 95 ? -1.432 -5.701 7.127 1.00 88.75 95 ASP A N 1
ATOM 735 C CA . ASP A 1 95 ? -1.816 -5.313 5.761 1.00 88.75 95 ASP A CA 1
ATOM 736 C C . ASP A 1 95 ? -0.885 -4.234 5.201 1.00 88.75 95 ASP A C 1
ATOM 738 O O . ASP A 1 95 ? -0.390 -4.361 4.080 1.00 88.75 95 ASP A O 1
ATOM 742 N N . THR A 1 96 ? -0.609 -3.193 5.989 1.00 88.81 96 THR A N 1
ATOM 743 C CA . THR A 1 96 ? 0.270 -2.094 5.568 1.00 88.81 96 THR A CA 1
ATOM 744 C C . THR A 1 96 ? 1.683 -2.603 5.298 1.00 88.81 96 THR A C 1
ATOM 746 O O . THR A 1 96 ? 2.242 -2.330 4.238 1.00 88.81 96 THR A O 1
ATOM 749 N N . LEU A 1 97 ? 2.244 -3.410 6.205 1.00 87.31 97 LEU A N 1
ATOM 750 C CA . LEU A 1 97 ? 3.570 -4.016 6.045 1.00 87.31 97 LEU A CA 1
ATOM 751 C C . LEU A 1 97 ? 3.641 -4.917 4.808 1.00 87.31 97 LEU A C 1
ATOM 753 O O . LEU A 1 97 ? 4.592 -4.816 4.028 1.00 87.31 97 LEU A O 1
ATOM 757 N N . ARG A 1 98 ? 2.619 -5.757 4.593 1.00 86.75 98 ARG A N 1
ATOM 758 C CA . ARG A 1 98 ? 2.522 -6.648 3.429 1.00 86.75 98 ARG A CA 1
ATOM 759 C C . ARG A 1 98 ? 2.530 -5.853 2.128 1.00 86.75 98 ARG A C 1
ATOM 761 O O . ARG A 1 98 ? 3.277 -6.192 1.212 1.00 86.75 98 ARG A O 1
ATOM 768 N N . LEU A 1 99 ? 1.727 -4.795 2.046 1.00 84.50 99 LEU A N 1
ATOM 769 C CA . LEU A 1 99 ? 1.594 -3.982 0.836 1.00 84.50 99 LEU A CA 1
ATOM 770 C C . LEU A 1 99 ? 2.807 -3.075 0.588 1.00 84.50 99 LEU A C 1
ATOM 772 O O . LEU A 1 99 ? 3.165 -2.861 -0.570 1.00 84.50 99 LEU A O 1
ATOM 776 N N . LEU A 1 100 ? 3.485 -2.626 1.650 1.00 79.50 100 LEU A N 1
ATOM 777 C CA . LEU A 1 100 ? 4.799 -1.973 1.594 1.00 79.50 100 LEU A CA 1
ATOM 778 C C . LEU A 1 100 ? 5.952 -2.958 1.342 1.00 79.50 100 LEU A C 1
ATOM 780 O O . LEU A 1 100 ? 7.094 -2.538 1.161 1.00 79.50 100 LEU A O 1
ATOM 784 N N . GLY A 1 101 ? 5.684 -4.268 1.292 1.00 75.81 101 GLY A N 1
ATOM 785 C CA . GLY A 1 101 ? 6.695 -5.285 0.996 1.00 75.81 101 GLY A CA 1
ATOM 786 C C . GLY A 1 101 ? 7.794 -5.356 2.057 1.00 75.81 101 GLY A C 1
ATOM 787 O O . GLY A 1 101 ? 8.911 -5.797 1.759 1.00 75.81 101 GLY A O 1
ATOM 788 N N . ILE A 1 102 ? 7.484 -4.903 3.273 1.00 80.88 102 ILE A N 1
ATOM 789 C CA . ILE A 1 102 ? 8.360 -4.983 4.436 1.00 80.88 102 ILE A CA 1
ATOM 790 C C . ILE A 1 102 ? 8.286 -6.427 4.943 1.00 80.88 102 ILE A C 1
ATOM 792 O O . ILE A 1 102 ? 7.191 -6.891 5.257 1.00 80.88 102 ILE A O 1
ATOM 796 N N . PRO A 1 103 ? 9.409 -7.164 5.014 1.00 80.12 103 PRO A N 1
ATOM 797 C CA . PRO A 1 103 ? 9.396 -8.529 5.520 1.00 80.12 103 PRO A CA 1
ATOM 798 C C . PRO A 1 103 ? 8.948 -8.559 6.981 1.00 80.12 103 PRO A C 1
ATOM 800 O O . PRO A 1 103 ? 9.516 -7.850 7.821 1.00 80.12 103 PRO A O 1
ATOM 803 N N . PHE A 1 104 ? 7.965 -9.404 7.275 1.00 86.38 104 PHE A N 1
ATOM 804 C CA . PHE A 1 104 ? 7.539 -9.684 8.634 1.00 86.38 104 PHE A CA 1
ATOM 805 C C . PHE A 1 104 ? 7.153 -11.152 8.801 1.00 86.38 104 PHE A C 1
ATOM 807 O O . PHE A 1 104 ? 6.665 -11.773 7.857 1.00 86.38 104 PHE A O 1
ATOM 814 N N . ASP A 1 105 ? 7.349 -11.661 10.011 1.00 88.56 105 ASP A N 1
ATOM 815 C CA . ASP A 1 105 ? 6.850 -12.957 10.456 1.00 88.56 105 ASP A CA 1
ATOM 816 C C . ASP A 1 105 ? 5.751 -12.717 11.493 1.00 88.56 105 ASP A C 1
ATOM 818 O O . ASP A 1 105 ? 5.931 -11.951 12.443 1.00 88.56 105 ASP A O 1
ATOM 822 N N . GLU A 1 106 ? 4.602 -13.356 11.307 1.00 90.25 106 GLU A N 1
ATOM 823 C CA . GLU A 1 106 ? 3.469 -13.282 12.225 1.00 90.25 106 GLU A CA 1
ATOM 824 C C . GLU A 1 106 ? 3.249 -14.652 12.869 1.00 90.25 106 GLU A C 1
ATOM 826 O O . GLU A 1 106 ? 3.091 -15.656 12.175 1.00 90.25 106 GLU A O 1
ATOM 831 N N . SER A 1 107 ? 3.239 -14.688 14.200 1.00 90.56 107 SER A N 1
ATOM 832 C CA . SER A 1 107 ? 2.830 -15.848 14.994 1.00 90.56 107 SER A CA 1
ATOM 833 C C . SER A 1 107 ? 1.547 -15.532 15.764 1.00 90.56 107 SER A C 1
ATOM 835 O O . SER A 1 107 ? 1.022 -14.418 15.688 1.00 90.56 107 SER A O 1
ATOM 837 N N . ASP A 1 108 ? 1.039 -16.485 16.542 1.00 87.06 108 ASP A N 1
ATOM 838 C CA . ASP A 1 108 ? -0.171 -16.279 17.347 1.00 87.06 108 ASP A CA 1
ATOM 839 C C . ASP A 1 108 ? -0.031 -15.118 18.347 1.00 87.06 108 ASP A C 1
ATOM 841 O O . ASP A 1 108 ? -1.004 -14.410 18.598 1.00 87.06 108 ASP A O 1
ATOM 845 N N . ASN A 1 109 ? 1.182 -14.865 18.857 1.00 91.31 109 ASN A N 1
ATOM 846 C CA . ASN A 1 109 ? 1.415 -13.922 19.958 1.00 91.31 109 ASN A CA 1
ATOM 847 C C . ASN A 1 109 ? 2.235 -12.683 19.575 1.00 91.31 109 ASN A C 1
ATOM 849 O O . ASN A 1 109 ? 2.224 -11.696 20.309 1.00 91.31 109 ASN A O 1
ATOM 853 N N . GLU A 1 110 ? 2.951 -12.695 18.451 1.00 92.50 110 GLU A N 1
ATOM 854 C CA . GLU A 1 110 ? 3.870 -11.610 18.087 1.00 92.50 110 GLU A CA 1
ATOM 855 C C . GLU A 1 110 ? 3.963 -11.382 16.575 1.00 92.50 110 GLU A C 1
ATOM 857 O O . GLU A 1 110 ? 3.681 -12.268 15.767 1.00 92.50 110 GLU A O 1
ATOM 862 N N . VAL A 1 111 ? 4.394 -10.175 16.208 1.00 91.69 111 VAL A N 1
ATOM 863 C CA . VAL A 1 111 ? 4.787 -9.788 14.850 1.00 91.69 111 VAL A CA 1
ATOM 864 C C . VAL A 1 111 ? 6.247 -9.341 14.884 1.00 91.69 111 VAL A C 1
ATOM 866 O O . VAL A 1 111 ? 6.603 -8.442 15.648 1.00 91.69 111 VAL A O 1
ATOM 869 N N . LYS A 1 112 ? 7.098 -9.949 14.057 1.00 90.94 112 LYS A N 1
ATOM 870 C CA . LYS A 1 112 ? 8.509 -9.569 13.889 1.00 90.94 112 LYS A CA 1
ATOM 871 C C . LYS A 1 112 ? 8.679 -8.856 12.569 1.00 90.94 112 LYS A C 1
ATOM 873 O O . LYS A 1 112 ? 8.365 -9.432 11.537 1.00 90.94 112 LYS A O 1
ATOM 878 N N . VAL A 1 113 ? 9.176 -7.627 12.580 1.00 88.25 113 VAL A N 1
ATOM 879 C CA . VAL A 1 113 ? 9.284 -6.781 11.385 1.00 88.25 113 VAL A CA 1
ATOM 880 C C . VAL A 1 113 ? 10.739 -6.400 11.155 1.00 88.25 113 VAL A C 1
ATOM 882 O O . VAL A 1 113 ? 11.408 -5.916 12.066 1.00 88.25 113 VAL A O 1
ATOM 885 N N . LYS A 1 114 ? 11.243 -6.571 9.932 1.00 84.06 114 LYS A N 1
ATOM 886 C CA . LYS A 1 114 ? 12.620 -6.186 9.574 1.00 84.06 114 LYS A CA 1
ATOM 887 C C . LYS A 1 114 ? 12.667 -4.759 9.038 1.00 84.06 114 LYS A C 1
ATOM 889 O O . LYS A 1 114 ? 12.739 -4.538 7.829 1.00 84.06 114 LYS A O 1
ATOM 894 N N . ILE A 1 115 ? 12.605 -3.790 9.947 1.00 79.88 115 ILE A N 1
ATOM 895 C CA . ILE A 1 115 ? 12.619 -2.353 9.651 1.00 79.88 115 ILE A CA 1
ATOM 896 C C . ILE A 1 115 ? 13.171 -1.572 10.848 1.00 79.88 115 ILE A C 1
ATOM 898 O O . ILE A 1 115 ? 13.069 -2.012 11.987 1.00 79.88 115 ILE A O 1
ATOM 902 N N . ASN A 1 116 ? 13.732 -0.385 10.613 1.00 83.19 116 ASN A N 1
ATOM 903 C CA . ASN A 1 116 ? 14.091 0.508 11.710 1.00 83.19 116 ASN A CA 1
ATOM 904 C C . ASN A 1 116 ? 12.840 0.876 12.540 1.00 83.19 116 ASN A C 1
ATOM 906 O O . ASN A 1 116 ? 11.802 1.244 11.987 1.00 83.19 116 ASN A O 1
ATOM 910 N N . TYR A 1 117 ? 12.964 0.801 13.867 1.00 83.56 117 TYR A N 1
ATOM 911 C CA . TYR A 1 117 ? 11.898 1.107 14.822 1.00 83.56 117 TYR A CA 1
ATOM 912 C C . TYR A 1 117 ? 11.278 2.501 14.637 1.00 83.56 117 TYR A C 1
ATOM 914 O O . TYR A 1 117 ? 10.059 2.648 14.720 1.00 83.56 117 TYR A O 1
ATOM 922 N N . GLN A 1 118 ? 12.087 3.520 14.343 1.00 83.88 118 GLN A N 1
ATOM 923 C CA . GLN A 1 118 ? 11.591 4.872 14.102 1.00 83.88 118 GLN A CA 1
ATOM 924 C C . GLN A 1 118 ? 10.656 4.900 12.886 1.00 83.88 118 GLN A C 1
ATOM 926 O O . GLN A 1 118 ? 9.528 5.371 12.990 1.00 83.88 118 GLN A O 1
ATOM 931 N N . THR A 1 119 ? 11.077 4.306 11.768 1.00 83.44 119 THR A N 1
ATOM 932 C CA . THR A 1 119 ? 10.270 4.231 10.541 1.00 83.44 119 THR A CA 1
ATOM 933 C C . THR A 1 119 ? 8.981 3.434 10.753 1.00 83.44 119 THR A C 1
ATOM 935 O O . THR A 1 119 ? 7.915 3.824 10.282 1.00 83.44 119 THR A O 1
ATOM 938 N N . LEU A 1 120 ? 9.047 2.331 11.503 1.00 86.50 120 LEU A N 1
ATOM 939 C CA . LEU A 1 120 ? 7.859 1.567 11.888 1.00 86.50 120 LEU A CA 1
ATOM 940 C C . LEU A 1 120 ? 6.869 2.416 12.693 1.00 86.50 120 LEU A C 1
ATOM 942 O O . LEU A 1 120 ? 5.669 2.368 12.434 1.00 86.50 120 LEU A O 1
ATOM 946 N N . THR A 1 121 ? 7.373 3.202 13.643 1.00 87.25 121 THR A N 1
ATOM 947 C CA . THR A 1 121 ? 6.554 4.077 14.491 1.00 87.25 121 THR A CA 1
ATOM 948 C C . THR A 1 121 ? 5.922 5.208 13.677 1.00 87.25 121 THR A C 1
ATOM 950 O O . THR A 1 121 ? 4.757 5.538 13.886 1.00 87.25 121 THR A O 1
ATOM 953 N N . GLU A 1 122 ? 6.643 5.764 12.701 1.00 87.88 122 GLU A N 1
ATOM 954 C CA . GLU A 1 122 ? 6.121 6.768 11.765 1.00 87.88 122 GLU A CA 1
ATOM 955 C C . GLU A 1 122 ? 4.977 6.207 10.907 1.00 87.88 122 GLU A C 1
ATOM 957 O O . GLU A 1 122 ? 3.911 6.827 10.826 1.00 87.88 122 GLU A O 1
ATOM 962 N N . TYR A 1 123 ? 5.145 5.012 10.325 1.00 87.38 123 TYR A N 1
ATOM 963 C CA . TYR A 1 123 ? 4.071 4.342 9.583 1.00 87.38 123 TYR A CA 1
ATOM 964 C C . TYR A 1 123 ? 2.871 4.024 10.471 1.00 87.38 123 TYR A C 1
ATOM 966 O O . TYR A 1 123 ? 1.735 4.297 10.083 1.00 87.38 123 TYR A O 1
ATOM 974 N N . ALA A 1 124 ? 3.114 3.483 11.666 1.00 90.44 124 ALA A N 1
ATOM 975 C CA . ALA A 1 124 ? 2.072 3.179 12.637 1.00 90.44 124 ALA A CA 1
ATOM 976 C C . ALA A 1 124 ? 1.272 4.439 12.998 1.00 90.44 124 ALA A C 1
ATOM 978 O O . ALA A 1 124 ? 0.044 4.432 12.919 1.00 90.44 124 ALA A O 1
ATOM 979 N N . LYS A 1 125 ? 1.952 5.548 13.307 1.00 91.81 125 LYS A N 1
ATOM 980 C CA . LYS A 1 125 ? 1.298 6.819 13.623 1.00 91.81 125 LYS A CA 1
ATOM 981 C C . LYS A 1 125 ? 0.427 7.313 12.468 1.00 91.81 125 LYS A C 1
ATOM 983 O O . LYS A 1 125 ? -0.755 7.570 12.680 1.00 91.81 125 LYS A O 1
ATOM 988 N N . LYS A 1 126 ? 0.983 7.409 11.251 1.00 91.50 126 LYS A N 1
ATOM 989 C CA . LYS A 1 126 ? 0.223 7.841 10.063 1.00 91.50 126 LYS A CA 1
ATOM 990 C C . LYS A 1 126 ? -1.005 6.956 9.840 1.00 91.50 126 LYS A C 1
ATOM 992 O O . LYS A 1 126 ? -2.095 7.460 9.585 1.00 91.50 126 LYS A O 1
ATOM 997 N N . LEU A 1 127 ? -0.843 5.641 9.981 1.00 93.31 127 LEU A N 1
ATOM 998 C CA . LEU A 1 127 ? -1.930 4.678 9.829 1.00 93.31 127 LEU A CA 1
ATOM 999 C C . LEU A 1 127 ? -3.021 4.865 10.878 1.00 93.31 127 LEU A C 1
ATOM 1001 O O . LEU A 1 127 ? -4.201 4.813 10.537 1.00 93.31 127 LEU A O 1
ATOM 1005 N N . PHE A 1 128 ? -2.644 5.100 12.134 1.00 93.25 128 PHE A N 1
ATOM 1006 C CA . PHE A 1 128 ? -3.591 5.366 13.208 1.00 93.25 128 PHE A CA 1
ATOM 1007 C C . PHE A 1 128 ? -4.374 6.655 12.948 1.00 93.25 128 PHE A C 1
ATOM 1009 O O . PHE A 1 128 ? -5.605 6.625 12.944 1.00 93.25 128 PHE A O 1
ATOM 1016 N N . ASP A 1 129 ? -3.676 7.753 12.658 1.00 93.25 129 ASP A N 1
ATOM 1017 C CA . ASP A 1 129 ? -4.287 9.059 12.399 1.00 93.25 129 ASP A CA 1
ATOM 1018 C C . ASP A 1 129 ? -5.260 8.985 11.210 1.00 93.25 129 ASP A C 1
ATOM 1020 O O . ASP A 1 129 ? -6.435 9.347 11.331 1.00 93.25 129 ASP A O 1
ATOM 1024 N N . ASN A 1 130 ? -4.816 8.408 10.087 1.00 93.62 130 ASN A N 1
ATOM 1025 C CA . ASN A 1 130 ? -5.646 8.236 8.894 1.00 93.62 130 ASN A CA 1
ATOM 1026 C C . ASN A 1 130 ? -6.822 7.295 9.150 1.00 93.62 130 ASN A C 1
ATOM 1028 O O . ASN A 1 130 ? -7.921 7.527 8.647 1.00 93.62 130 ASN A O 1
ATOM 1032 N N . TYR A 1 131 ? -6.643 6.254 9.965 1.00 93.75 131 TYR A N 1
ATOM 1033 C CA . TYR A 1 131 ? -7.746 5.383 10.351 1.00 93.75 131 TYR A CA 1
ATOM 1034 C C . TYR A 1 131 ? -8.787 6.128 11.188 1.00 93.75 131 TYR A C 1
ATOM 1036 O O . TYR A 1 131 ? -9.984 5.922 10.978 1.00 93.75 131 TYR A O 1
ATOM 1044 N N . ILE A 1 132 ? -8.392 7.001 12.119 1.00 94.00 132 ILE A N 1
ATOM 1045 C CA . ILE A 1 132 ? -9.331 7.835 12.887 1.00 94.00 132 ILE A CA 1
ATOM 1046 C C . ILE A 1 132 ? -10.112 8.768 11.958 1.00 94.00 132 ILE A C 1
ATOM 1048 O O . ILE A 1 132 ? -11.344 8.708 11.970 1.00 94.00 132 ILE A O 1
ATOM 1052 N N . LEU A 1 133 ? -9.421 9.520 11.100 1.00 94.06 133 LEU A N 1
ATOM 1053 C CA . LEU A 1 133 ? -10.040 10.439 10.136 1.00 94.06 133 LEU A CA 1
ATOM 1054 C C . LEU A 1 133 ? -10.975 9.713 9.156 1.00 94.06 133 LEU A C 1
ATOM 1056 O O . LEU A 1 133 ? -12.080 10.174 8.869 1.00 94.06 133 LEU A O 1
ATOM 1060 N N . ALA A 1 134 ? -10.606 8.509 8.713 1.00 94.19 134 ALA A N 1
ATOM 1061 C CA . ALA A 1 134 ? -11.422 7.723 7.792 1.00 94.19 134 ALA A CA 1
ATOM 1062 C C . ALA A 1 134 ? -12.809 7.366 8.355 1.00 94.19 134 ALA A C 1
ATOM 1064 O O . ALA A 1 134 ? -13.709 7.079 7.571 1.00 94.19 134 ALA A O 1
ATOM 1065 N N . LYS A 1 135 ? -13.038 7.416 9.677 1.00 93.00 135 LYS A N 1
ATOM 1066 C CA . LYS A 1 135 ? -14.360 7.150 10.287 1.00 93.00 135 LYS A CA 1
ATOM 1067 C C . LYS A 1 135 ? -15.447 8.118 9.809 1.00 93.00 135 LYS A C 1
ATOM 1069 O O . LYS A 1 135 ? -16.633 7.762 9.791 1.00 93.00 135 LYS A O 1
ATOM 1074 N N . GLU A 1 136 ? -15.057 9.341 9.472 1.00 92.69 136 GLU A N 1
ATOM 1075 C CA . GLU A 1 136 ? -15.978 10.394 9.045 1.00 92.69 136 GLU A CA 1
ATOM 1076 C C . GLU A 1 136 ? -16.582 10.069 7.678 1.00 92.69 136 GLU A C 1
ATOM 1078 O O . GLU A 1 136 ? -17.771 10.287 7.465 1.00 92.69 136 GLU A O 1
ATOM 1083 N N . ARG A 1 137 ? -15.793 9.448 6.794 1.00 92.88 137 ARG A N 1
ATOM 1084 C CA . ARG A 1 137 ? -16.130 9.270 5.374 1.00 92.88 137 ARG A CA 1
ATOM 1085 C C . ARG A 1 137 ? -16.283 7.823 4.932 1.00 92.88 137 ARG A C 1
ATOM 1087 O O . ARG A 1 137 ? -16.915 7.576 3.915 1.00 92.88 137 ARG A O 1
ATOM 1094 N N . PHE A 1 138 ? -15.737 6.865 5.669 1.00 96.81 138 PHE A N 1
ATOM 1095 C CA . PHE A 1 138 ? -15.751 5.447 5.323 1.00 96.81 138 PHE A CA 1
ATOM 1096 C C . PHE A 1 138 ? -16.374 4.616 6.444 1.00 96.81 138 PHE A C 1
ATOM 1098 O O . PHE A 1 138 ? -16.215 4.911 7.632 1.00 96.81 138 PHE A O 1
ATOM 1105 N N . SER A 1 139 ? -17.064 3.540 6.075 1.00 93.56 139 SER A N 1
ATOM 1106 C CA . SER A 1 139 ? -17.675 2.606 7.023 1.00 93.56 139 SER A CA 1
ATOM 1107 C C . SER A 1 139 ? -17.153 1.176 6.845 1.00 93.56 139 SER A C 1
ATOM 1109 O O . SER A 1 139 ? -16.656 0.783 5.786 1.00 93.56 139 SER A O 1
ATOM 1111 N N . GLY A 1 140 ? -17.224 0.391 7.925 1.00 91.31 140 GLY A N 1
ATOM 1112 C CA . GLY A 1 140 ? -16.800 -1.011 7.938 1.00 91.31 140 GLY A CA 1
ATOM 1113 C C . GLY A 1 140 ? -15.370 -1.216 7.425 1.00 91.31 140 GLY A C 1
ATOM 1114 O O . GLY A 1 140 ? -14.452 -0.470 7.765 1.00 91.31 140 GLY A O 1
ATOM 1115 N N . ALA A 1 141 ? -15.188 -2.225 6.573 1.00 92.50 141 ALA A N 1
ATOM 1116 C CA . ALA A 1 141 ? -13.890 -2.569 5.998 1.00 92.50 141 ALA A CA 1
ATOM 1117 C C . ALA A 1 141 ? -13.340 -1.518 5.008 1.00 92.50 141 ALA A C 1
ATOM 1119 O O . ALA A 1 141 ? -12.129 -1.476 4.795 1.00 92.50 141 ALA A O 1
ATOM 1120 N N . ALA A 1 142 ? -14.175 -0.619 4.466 1.00 94.62 142 ALA A N 1
ATOM 1121 C CA . ALA A 1 142 ? -13.707 0.465 3.594 1.00 94.62 142 ALA A CA 1
ATOM 1122 C C . ALA A 1 142 ? -12.796 1.438 4.341 1.00 94.62 142 ALA A C 1
ATOM 1124 O O . ALA A 1 142 ? -11.814 1.919 3.785 1.00 94.62 142 ALA A O 1
ATOM 1125 N N . ARG A 1 143 ? -13.072 1.655 5.632 1.00 94.50 143 ARG A N 1
ATOM 1126 C CA . ARG A 1 143 ? -12.244 2.482 6.513 1.00 94.50 143 ARG A CA 1
ATOM 1127 C C . ARG A 1 143 ? -10.822 1.935 6.634 1.00 94.50 143 ARG A C 1
ATOM 1129 O O . ARG A 1 143 ? -9.868 2.703 6.569 1.00 94.50 143 ARG A O 1
ATOM 1136 N N . ARG A 1 144 ? -10.688 0.611 6.788 1.00 93.31 144 ARG A N 1
ATOM 1137 C CA . ARG A 1 144 ? -9.389 -0.077 6.850 1.00 93.31 144 ARG A CA 1
ATOM 1138 C C . ARG A 1 144 ? -8.634 0.096 5.535 1.00 93.31 144 ARG A C 1
ATOM 1140 O O . ARG A 1 144 ? -7.513 0.587 5.550 1.00 93.31 144 ARG A O 1
ATOM 1147 N N . VAL A 1 145 ? -9.277 -0.240 4.415 1.00 94.44 145 VAL A N 1
ATOM 1148 C CA . VAL A 1 145 ? -8.662 -0.150 3.082 1.00 94.44 145 VAL A CA 1
ATOM 1149 C C . VAL A 1 145 ? -8.212 1.278 2.775 1.00 94.44 145 VAL A C 1
ATOM 1151 O O . VAL A 1 145 ? -7.072 1.481 2.368 1.00 94.44 145 VAL A O 1
ATOM 1154 N N . ALA A 1 146 ? -9.071 2.273 3.010 1.00 94.50 146 ALA A N 1
ATOM 1155 C CA . ALA A 1 146 ? -8.756 3.666 2.719 1.00 94.50 146 ALA A CA 1
ATOM 1156 C C . ALA A 1 146 ? -7.574 4.189 3.548 1.00 94.50 146 ALA A C 1
ATOM 1158 O O . ALA A 1 146 ? -6.688 4.836 2.996 1.00 94.50 146 ALA A O 1
ATOM 1159 N N . ALA A 1 147 ? -7.521 3.863 4.845 1.00 94.38 147 ALA A N 1
ATOM 1160 C CA . ALA A 1 147 ? -6.414 4.259 5.712 1.00 94.38 147 ALA A CA 1
ATOM 1161 C C . ALA A 1 147 ? -5.079 3.648 5.259 1.00 94.38 147 ALA A C 1
ATOM 1163 O O . ALA A 1 147 ? -4.076 4.352 5.176 1.00 94.38 147 ALA A O 1
ATOM 1164 N N . VAL A 1 148 ? -5.076 2.359 4.912 1.00 93.00 148 VAL A N 1
ATOM 1165 C CA . VAL A 1 148 ? -3.876 1.652 4.440 1.00 93.00 148 VAL A CA 1
ATOM 1166 C C . VAL A 1 148 ? -3.379 2.234 3.110 1.00 93.00 148 VAL A C 1
ATOM 1168 O O . VAL A 1 148 ? -2.203 2.569 2.988 1.00 93.00 148 VAL A O 1
ATOM 1171 N N . ILE A 1 149 ? -4.271 2.425 2.133 1.00 91.62 149 ILE A N 1
ATOM 1172 C CA . ILE A 1 149 ? -3.932 3.011 0.824 1.00 91.62 149 ILE A CA 1
ATOM 1173 C C . ILE A 1 149 ? -3.436 4.455 0.965 1.00 91.62 149 ILE A C 1
ATOM 1175 O O . ILE A 1 149 ? -2.452 4.823 0.327 1.00 91.62 149 ILE A O 1
ATOM 1179 N N . SER A 1 150 ? -4.067 5.248 1.834 1.00 91.19 150 SER A N 1
ATOM 1180 C CA . SER A 1 150 ? -3.638 6.612 2.153 1.00 91.19 150 SER A CA 1
ATOM 1181 C C . SER A 1 150 ? -2.198 6.652 2.673 1.00 91.19 150 SER A C 1
ATOM 1183 O O . SER A 1 150 ? -1.412 7.466 2.205 1.00 91.19 150 SER A O 1
ATOM 1185 N N . VAL A 1 151 ? -1.810 5.736 3.570 1.00 89.62 151 VAL A N 1
ATOM 1186 C CA . VAL A 1 151 ? -0.426 5.659 4.078 1.00 89.62 151 VAL A CA 1
ATOM 1187 C C . VAL A 1 151 ? 0.562 5.218 3.003 1.00 89.62 151 VAL A C 1
ATOM 1189 O O . VAL A 1 151 ? 1.651 5.776 2.909 1.00 89.62 151 VAL A O 1
ATOM 1192 N N . ILE A 1 152 ? 0.204 4.209 2.209 1.00 85.62 152 ILE A N 1
ATOM 1193 C CA . ILE A 1 152 ? 1.101 3.623 1.205 1.00 85.62 152 ILE A CA 1
ATOM 1194 C C . ILE A 1 152 ? 1.463 4.629 0.114 1.00 85.62 152 ILE A C 1
ATOM 1196 O O . ILE A 1 152 ? 2.604 4.649 -0.345 1.00 85.62 152 ILE A O 1
ATOM 1200 N N . PHE A 1 153 ? 0.492 5.436 -0.304 1.00 82.31 153 PHE A N 1
ATOM 1201 C CA . PHE A 1 153 ? 0.660 6.397 -1.389 1.00 82.31 153 PHE A CA 1
ATOM 1202 C C . PHE A 1 153 ? 0.816 7.845 -0.918 1.00 82.31 153 PHE A C 1
ATOM 1204 O O . PHE A 1 153 ? 0.924 8.728 -1.759 1.00 82.31 153 PHE A O 1
ATOM 1211 N N . ASP A 1 154 ? 0.824 8.080 0.398 1.00 84.12 154 ASP A N 1
ATOM 1212 C CA . ASP A 1 154 ? 0.832 9.413 1.020 1.00 84.12 154 ASP A CA 1
ATOM 1213 C C . ASP A 1 154 ? -0.281 10.328 0.464 1.00 84.12 154 ASP A C 1
ATOM 1215 O O . ASP A 1 154 ? -0.078 11.506 0.187 1.00 84.12 154 ASP A O 1
ATOM 1219 N N . LEU A 1 155 ? -1.475 9.755 0.273 1.00 87.06 155 LEU A N 1
ATOM 1220 C CA . LEU A 1 155 ? -2.650 10.438 -0.277 1.00 87.06 155 LEU A CA 1
ATOM 1221 C C . LEU A 1 155 ? -3.622 10.834 0.827 1.00 87.06 155 LEU A C 1
ATOM 1223 O O . LEU A 1 155 ? -3.835 10.084 1.781 1.00 87.06 155 LEU A O 1
ATOM 1227 N N . ASP A 1 156 ? -4.304 11.961 0.653 1.00 90.19 156 ASP A N 1
ATOM 1228 C CA . ASP A 1 156 ? -5.445 12.303 1.491 1.00 90.19 156 ASP A CA 1
ATOM 1229 C C . ASP A 1 156 ? -6.641 11.363 1.227 1.00 90.19 156 ASP A C 1
ATOM 1231 O O . ASP A 1 156 ? -6.774 10.715 0.182 1.00 90.19 156 ASP A O 1
ATOM 1235 N N . LEU A 1 157 ? -7.545 11.287 2.203 1.00 93.50 157 LEU A N 1
ATOM 1236 C CA . LEU A 1 157 ? -8.681 10.369 2.165 1.00 93.50 157 LEU A CA 1
ATOM 1237 C C . LEU A 1 157 ? -9.738 10.729 1.104 1.00 93.50 157 LEU A C 1
ATOM 1239 O O . LEU A 1 157 ? -10.473 9.831 0.686 1.00 93.50 157 LEU A O 1
ATOM 1243 N N . ASP A 1 158 ? -9.834 11.990 0.659 1.00 91.62 158 ASP A N 1
ATOM 1244 C CA . ASP A 1 158 ? -10.730 12.370 -0.447 1.00 91.62 158 ASP A CA 1
ATOM 1245 C C . ASP A 1 158 ? -10.202 11.841 -1.773 1.00 91.62 158 ASP A C 1
ATOM 1247 O O . ASP A 1 158 ? -10.959 11.283 -2.571 1.00 91.62 158 ASP A O 1
ATOM 1251 N N . THR A 1 159 ? -8.898 11.965 -1.994 1.00 91.06 159 THR A N 1
ATOM 1252 C CA . THR A 1 159 ? -8.238 11.421 -3.178 1.00 91.06 159 THR A CA 1
ATOM 1253 C C . THR A 1 159 ? -8.394 9.903 -3.232 1.00 91.06 159 THR A C 1
ATOM 1255 O O . THR A 1 159 ? -8.804 9.357 -4.260 1.00 91.06 159 THR A O 1
ATOM 1258 N N . VAL A 1 160 ? -8.192 9.211 -2.105 1.00 92.31 160 VAL A N 1
ATOM 1259 C CA . VAL A 1 160 ? -8.428 7.759 -2.013 1.00 92.31 160 VAL A CA 1
ATOM 1260 C C . VAL A 1 160 ? -9.888 7.399 -2.315 1.00 92.31 160 VAL A C 1
ATOM 1262 O O . VAL A 1 160 ? -10.136 6.450 -3.064 1.00 92.31 160 VAL A O 1
ATOM 1265 N N . ALA A 1 161 ? -10.857 8.159 -1.790 1.00 92.81 161 ALA A N 1
ATOM 1266 C CA . ALA A 1 161 ? -12.275 7.947 -2.078 1.00 92.81 161 ALA A CA 1
ATOM 1267 C C . ALA A 1 161 ? -12.585 8.067 -3.577 1.00 92.81 161 ALA A C 1
ATOM 1269 O O . ALA A 1 161 ? -13.180 7.153 -4.149 1.00 92.81 161 ALA A O 1
ATOM 1270 N N . LYS A 1 162 ? -12.135 9.153 -4.221 1.00 91.31 162 LYS A N 1
ATOM 1271 C CA . LYS A 1 162 ? -12.354 9.413 -5.654 1.00 91.31 162 LYS A CA 1
ATOM 1272 C C . LYS A 1 162 ? -11.763 8.309 -6.530 1.00 91.31 162 LYS A C 1
ATOM 1274 O O . LYS A 1 162 ? -12.439 7.800 -7.425 1.00 91.31 162 LYS A O 1
ATOM 1279 N N . ILE A 1 163 ? -10.519 7.905 -6.258 1.00 89.56 163 ILE A N 1
ATOM 1280 C CA . ILE A 1 163 ? -9.854 6.822 -6.997 1.00 89.56 163 ILE A CA 1
ATOM 1281 C C . ILE A 1 163 ? -10.631 5.514 -6.822 1.00 89.56 163 ILE A C 1
ATOM 1283 O O . ILE A 1 163 ? -10.886 4.810 -7.802 1.00 89.56 163 ILE A O 1
ATOM 1287 N N . GLY A 1 164 ? -11.025 5.182 -5.592 1.00 91.56 164 GLY A N 1
ATOM 1288 C CA . GLY A 1 164 ? -11.738 3.938 -5.326 1.00 91.56 164 GLY A CA 1
ATOM 1289 C C . GLY A 1 164 ? -13.156 3.902 -5.880 1.00 91.56 164 GLY A C 1
ATOM 1290 O O . GLY A 1 164 ? -13.579 2.844 -6.340 1.00 91.56 164 GLY A O 1
ATOM 1291 N N . GLU A 1 165 ? -13.872 5.023 -5.924 1.00 92.56 165 GLU A N 1
ATOM 1292 C CA . GLU A 1 165 ? -15.174 5.112 -6.595 1.00 92.56 165 GLU A CA 1
ATOM 1293 C C . GLU A 1 165 ? -15.027 4.924 -8.113 1.00 92.56 165 GLU A C 1
ATOM 1295 O O . GLU A 1 165 ? -15.691 4.062 -8.691 1.00 92.56 165 GLU A O 1
ATOM 1300 N N . ARG A 1 166 ? -14.074 5.624 -8.750 1.00 89.88 166 ARG A N 1
ATOM 1301 C CA . ARG A 1 166 ? -13.772 5.475 -10.190 1.00 89.88 166 ARG A CA 1
ATOM 1302 C C . ARG A 1 166 ? -13.401 4.037 -10.562 1.00 89.88 166 ARG A C 1
ATOM 1304 O O . ARG A 1 166 ? -13.718 3.580 -11.656 1.00 89.88 166 ARG A O 1
ATOM 1311 N N . ARG A 1 167 ? -12.735 3.317 -9.655 1.00 88.88 167 ARG A N 1
ATOM 1312 C CA . ARG A 1 167 ? -12.327 1.913 -9.836 1.00 88.88 167 ARG A CA 1
ATOM 1313 C C . ARG A 1 167 ? -13.379 0.896 -9.376 1.00 88.88 167 ARG A C 1
ATOM 1315 O O . ARG A 1 167 ? -13.101 -0.299 -9.396 1.00 88.88 167 ARG A O 1
ATOM 1322 N N . GLY A 1 168 ? -14.562 1.341 -8.947 1.00 91.62 168 GLY A N 1
ATOM 1323 C CA . GLY A 1 168 ? -15.650 0.468 -8.489 1.00 91.62 168 GLY A CA 1
ATOM 1324 C C . GLY A 1 168 ? -15.368 -0.269 -7.174 1.00 91.62 168 GLY A C 1
ATOM 1325 O O . GLY A 1 168 ? -16.076 -1.220 -6.840 1.00 91.62 168 GLY A O 1
ATOM 1326 N N . VAL A 1 169 ? -14.341 0.156 -6.434 1.00 94.81 169 VAL A N 1
ATOM 1327 C CA . VAL A 1 169 ? -13.933 -0.396 -5.135 1.00 94.81 169 VAL A CA 1
ATOM 1328 C C . VAL A 1 169 ? -14.823 0.137 -4.021 1.00 94.81 169 VAL A C 1
ATOM 1330 O O . VAL A 1 169 ? -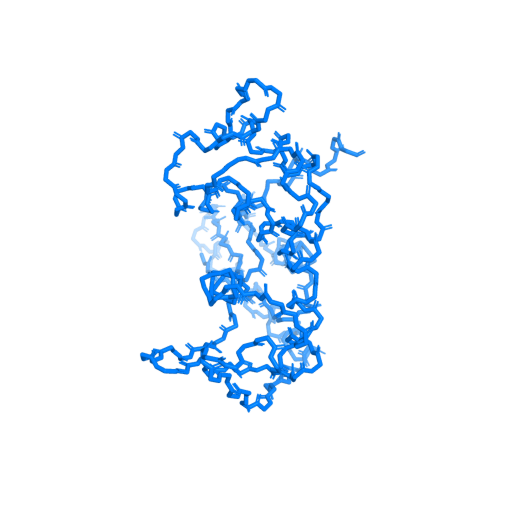15.255 -0.623 -3.149 1.00 94.81 169 VAL A O 1
ATOM 1333 N N . PHE A 1 170 ? -15.111 1.438 -4.062 1.00 96.44 170 PHE A N 1
ATOM 1334 C CA . PHE A 1 170 ? -15.975 2.102 -3.097 1.00 96.44 170 PHE A CA 1
ATOM 1335 C C . PHE A 1 170 ? -17.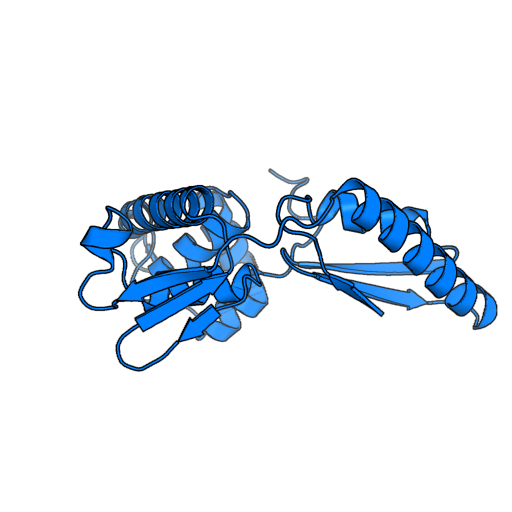333 2.436 -3.703 1.00 96.44 170 PHE A C 1
ATOM 1337 O O . PHE A 1 170 ? -17.436 2.805 -4.870 1.00 96.44 170 PHE A O 1
ATOM 1344 N N . LYS A 1 171 ? -18.372 2.341 -2.874 1.00 95.38 171 LYS A N 1
ATOM 1345 C CA . LYS A 1 171 ? -19.729 2.796 -3.178 1.00 95.38 171 LYS A CA 1
ATOM 1346 C C . LYS A 1 171 ? -20.226 3.699 -2.059 1.00 95.38 171 LYS A C 1
ATOM 1348 O O . LYS A 1 171 ? -20.141 3.324 -0.886 1.00 95.38 171 LYS A O 1
ATOM 1353 N N . LYS A 1 172 ? -20.772 4.861 -2.413 1.00 94.12 172 LYS A N 1
ATOM 1354 C CA . LYS A 1 172 ? -21.346 5.806 -1.451 1.00 94.12 172 LYS A CA 1
ATOM 1355 C C . LYS A 1 172 ? -22.768 5.391 -1.042 1.00 94.12 172 LYS A C 1
ATOM 1357 O O . LYS A 1 172 ? -23.610 5.142 -1.902 1.00 94.12 172 LYS A O 1
ATOM 1362 N N . ILE A 1 173 ? -23.016 5.301 0.264 1.00 91.19 173 ILE A N 1
ATOM 1363 C CA . ILE A 1 173 ? -24.310 5.015 0.904 1.00 91.19 173 ILE A CA 1
ATOM 1364 C C . ILE A 1 173 ? -24.417 5.941 2.119 1.00 91.19 173 ILE A C 1
ATOM 1366 O O . ILE A 1 173 ? -23.507 5.945 2.945 1.00 91.19 173 ILE A O 1
ATOM 1370 N N . ASP A 1 174 ? -25.494 6.726 2.211 1.00 81.75 174 ASP A N 1
ATOM 1371 C CA . ASP A 1 174 ? -25.765 7.640 3.334 1.00 81.75 174 ASP A CA 1
ATOM 1372 C C . ASP A 1 174 ? -24.526 8.454 3.744 1.00 81.75 174 ASP A C 1
ATOM 1374 O O . ASP A 1 174 ? -24.039 8.402 4.871 1.00 81.75 174 ASP A O 1
ATOM 1378 N N . GLU A 1 175 ? -23.964 9.152 2.752 1.00 88.31 175 GLU A N 1
ATOM 1379 C CA . GLU A 1 175 ? -22.784 10.025 2.852 1.00 88.31 175 GLU A CA 1
ATOM 1380 C C . GLU A 1 175 ? -21.434 9.335 3.087 1.00 88.31 175 GLU A C 1
ATOM 1382 O O . GLU A 1 175 ? -20.397 9.981 2.914 1.00 88.31 175 GLU A O 1
ATOM 1387 N N . LYS A 1 176 ? -21.408 8.027 3.367 1.00 94.56 176 LYS A N 1
ATOM 1388 C CA . LYS A 1 176 ? -20.170 7.269 3.592 1.00 94.56 176 LYS A CA 1
ATOM 1389 C C . LYS A 1 176 ? -19.844 6.302 2.467 1.00 94.56 176 LYS A C 1
ATOM 1391 O O . LYS A 1 176 ? -20.714 5.697 1.849 1.00 94.56 176 LYS A O 1
ATOM 1396 N N . TYR A 1 177 ? -18.556 6.100 2.240 1.00 96.06 177 TYR A N 1
ATOM 1397 C CA . TYR A 1 177 ? -18.042 5.079 1.346 1.00 96.06 177 TYR A CA 1
ATOM 1398 C C . TYR A 1 177 ? -17.998 3.721 2.046 1.00 96.06 177 TYR A C 1
ATOM 1400 O O . TYR A 1 177 ? -17.462 3.561 3.146 1.00 96.06 177 TYR A O 1
ATOM 1408 N N . THR A 1 178 ? -18.554 2.731 1.365 1.00 96.56 178 THR A N 1
ATOM 1409 C CA . THR A 1 178 ? -18.570 1.317 1.743 1.00 96.56 178 THR A CA 1
ATOM 1410 C C . THR A 1 178 ? -17.805 0.516 0.692 1.00 96.56 178 THR A C 1
ATOM 1412 O O . THR A 1 178 ? -17.602 0.992 -0.427 1.00 96.56 178 THR A O 1
ATOM 1415 N N . LEU A 1 179 ? -17.348 -0.688 1.038 1.00 95.38 179 LEU A N 1
ATOM 1416 C CA . LEU A 1 179 ? -16.695 -1.564 0.069 1.00 95.38 179 LEU A CA 1
ATOM 1417 C C . LEU A 1 179 ? -17.740 -2.230 -0.826 1.00 95.38 179 LEU A C 1
ATOM 1419 O O . LEU A 1 179 ? -18.686 -2.839 -0.333 1.00 95.38 179 LEU A O 1
ATOM 1423 N N . ASN A 1 180 ? -17.520 -2.155 -2.135 1.00 94.94 180 ASN A N 1
ATOM 1424 C CA . ASN A 1 180 ? -18.307 -2.859 -3.148 1.00 94.94 180 ASN A CA 1
ATOM 1425 C C . ASN A 1 180 ? -17.693 -4.225 -3.526 1.00 94.94 180 ASN A C 1
ATOM 1427 O O . ASN A 1 180 ? -18.321 -5.049 -4.182 1.00 94.94 180 ASN A O 1
ATOM 1431 N N . VAL A 1 181 ? -16.451 -4.464 -3.102 1.00 93.56 181 VAL A N 1
ATOM 1432 C CA . VAL A 1 181 ? -15.683 -5.695 -3.320 1.00 93.56 181 VAL A CA 1
ATOM 1433 C C . VAL A 1 181 ? -15.088 -6.172 -1.995 1.00 93.56 181 VAL A C 1
ATOM 1435 O O . VAL A 1 181 ? -15.057 -5.430 -1.016 1.00 93.56 181 VAL A O 1
ATOM 1438 N N . ASN A 1 182 ? -14.587 -7.405 -1.932 1.00 93.69 182 ASN A N 1
ATOM 1439 C CA . ASN A 1 182 ? -13.871 -7.853 -0.735 1.00 93.69 182 ASN A CA 1
ATOM 1440 C C . ASN A 1 182 ? -12.562 -7.040 -0.532 1.00 93.69 182 ASN A C 1
ATOM 1442 O O . ASN A 1 182 ? -12.021 -6.502 -1.504 1.00 93.69 182 ASN A O 1
ATOM 1446 N N . PRO A 1 183 ? -12.016 -6.963 0.698 1.00 90.44 183 PRO A N 1
ATOM 1447 C CA . PRO A 1 183 ? -10.844 -6.132 0.991 1.00 90.44 183 PRO A CA 1
ATOM 1448 C C . PRO A 1 183 ? -9.596 -6.453 0.160 1.00 90.44 183 PRO A C 1
ATOM 1450 O O . PRO A 1 183 ? -8.878 -5.537 -0.227 1.00 90.44 183 PRO A O 1
ATOM 1453 N N . GLN A 1 184 ? -9.346 -7.727 -0.159 1.00 89.19 184 GLN A N 1
ATOM 1454 C CA . GLN A 1 184 ? -8.174 -8.104 -0.952 1.00 89.19 184 GLN A CA 1
ATOM 1455 C C . GLN A 1 184 ? -8.286 -7.574 -2.384 1.00 89.19 184 GLN A C 1
ATOM 1457 O O . GLN A 1 184 ? -7.372 -6.915 -2.873 1.00 89.19 184 GLN A O 1
ATOM 1462 N N . SER A 1 185 ? -9.438 -7.779 -3.026 1.00 90.44 185 SER A N 1
ATOM 1463 C CA . SER A 1 185 ? -9.702 -7.234 -4.361 1.00 90.44 185 SER A CA 1
ATOM 1464 C C . SER A 1 185 ? -9.676 -5.703 -4.377 1.00 90.44 185 SER A C 1
ATOM 1466 O O . SER A 1 185 ? -9.263 -5.113 -5.372 1.00 90.44 185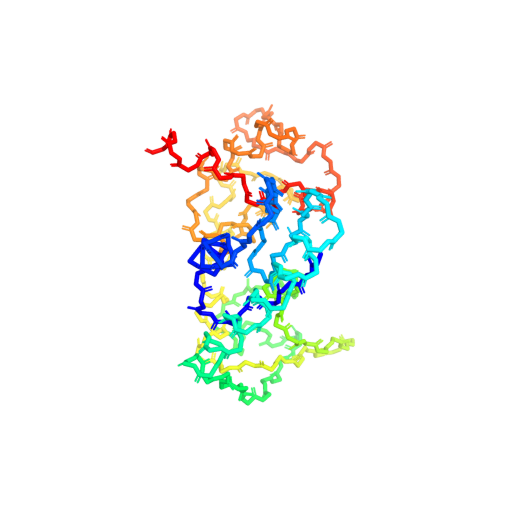 SER A O 1
ATOM 1468 N N . ALA A 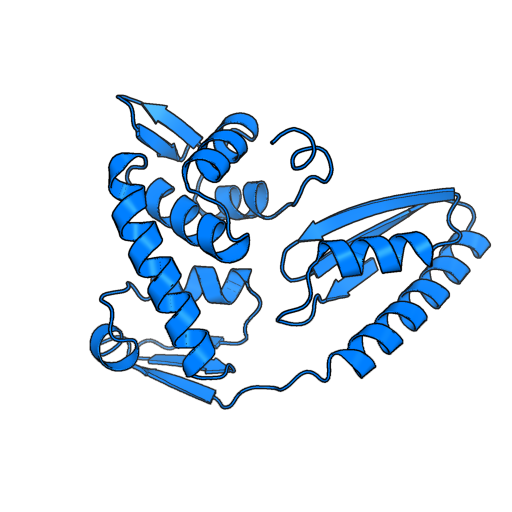1 186 ? -10.070 -5.055 -3.276 1.00 92.00 186 ALA A N 1
ATOM 1469 C CA . ALA A 1 186 ? -9.945 -3.610 -3.118 1.00 92.00 186 ALA A CA 1
ATOM 1470 C C . ALA A 1 186 ? -8.477 -3.162 -3.146 1.00 92.00 186 ALA A C 1
ATOM 1472 O O . ALA A 1 186 ? -8.139 -2.239 -3.886 1.00 92.00 186 ALA A O 1
ATOM 1473 N N . TYR A 1 187 ? -7.596 -3.829 -2.391 1.00 90.25 187 TYR A N 1
ATOM 1474 C CA . TYR A 1 187 ? -6.163 -3.539 -2.433 1.00 90.25 187 TYR A CA 1
ATOM 1475 C C . TYR A 1 187 ? -5.579 -3.791 -3.816 1.00 90.25 187 TYR A C 1
ATOM 1477 O O . TYR A 1 187 ? -4.896 -2.917 -4.335 1.00 90.25 187 TYR A O 1
ATOM 1485 N N . ASP A 1 188 ? -5.883 -4.919 -4.453 1.00 85.81 188 ASP A N 1
ATOM 1486 C CA . ASP A 1 188 ? -5.354 -5.226 -5.786 1.00 85.81 188 ASP A CA 1
ATOM 1487 C C . ASP A 1 188 ? -5.757 -4.153 -6.814 1.00 85.81 188 ASP A C 1
ATOM 1489 O O . ASP A 1 188 ? -4.935 -3.712 -7.622 1.00 85.81 188 ASP A O 1
ATOM 1493 N N . ALA A 1 189 ? -7.005 -3.679 -6.740 1.00 86.94 189 ALA A N 1
ATOM 1494 C CA . ALA A 1 189 ? -7.519 -2.625 -7.604 1.00 86.94 189 ALA A CA 1
ATOM 1495 C C . ALA A 1 189 ? -6.918 -1.244 -7.295 1.00 86.94 189 ALA A C 1
ATOM 1497 O O . ALA A 1 189 ? -6.685 -0.471 -8.222 1.00 86.94 189 ALA A O 1
ATOM 1498 N N . LEU A 1 190 ? -6.665 -0.907 -6.027 1.00 87.94 190 LEU A N 1
ATOM 1499 C CA . LEU A 1 190 ? -6.144 0.404 -5.608 1.00 87.94 190 LEU A CA 1
ATOM 1500 C C . LEU A 1 190 ? -4.615 0.504 -5.675 1.00 87.94 190 LEU A C 1
ATOM 1502 O O . LEU A 1 190 ? -4.088 1.583 -5.921 1.00 87.94 190 LEU A O 1
ATOM 1506 N N . MET A 1 191 ? -3.899 -0.610 -5.521 1.00 83.50 191 MET A N 1
ATOM 1507 C CA . MET A 1 191 ? -2.432 -0.655 -5.491 1.00 83.50 191 MET A CA 1
ATOM 1508 C C . MET A 1 191 ? -1.778 -0.420 -6.852 1.00 83.50 191 MET A C 1
ATOM 1510 O O . MET A 1 191 ? -0.581 -0.138 -6.920 1.00 83.50 191 MET A O 1
ATOM 1514 N N . LYS A 1 192 ? -2.538 -0.554 -7.941 1.00 75.12 192 LYS A N 1
ATOM 1515 C CA . LYS A 1 192 ? -2.054 -0.215 -9.275 1.00 75.12 192 LYS A CA 1
ATOM 1516 C C . LYS A 1 192 ? -2.034 1.304 -9.431 1.00 75.12 192 LYS A C 1
ATOM 1518 O O . LYS A 1 192 ? -3.089 1.932 -9.508 1.00 75.12 192 LYS A O 1
ATOM 1523 N N . MET A 1 193 ? -0.857 1.904 -9.503 1.00 64.94 193 MET A N 1
ATOM 1524 C CA . MET A 1 193 ? -0.743 3.313 -9.856 1.00 64.94 193 MET A CA 1
ATOM 1525 C C . MET A 1 193 ? -1.021 3.465 -11.349 1.00 64.94 193 MET A C 1
ATOM 1527 O O . MET A 1 193 ? -0.378 2.807 -12.167 1.00 64.94 193 MET A O 1
ATOM 1531 N N . ASP A 1 194 ? -2.024 4.271 -11.693 1.00 55.56 194 ASP A N 1
ATOM 1532 C CA . ASP A 1 194 ? -2.310 4.596 -13.086 1.00 55.56 194 ASP A CA 1
ATOM 1533 C C . ASP A 1 194 ? -1.727 5.980 -13.364 1.00 55.56 194 ASP A C 1
ATOM 1535 O O . ASP A 1 194 ? -2.145 6.963 -12.750 1.00 55.56 194 ASP A O 1
ATOM 1539 N N . LEU A 1 195 ? -0.715 6.027 -14.235 1.00 44.34 195 LEU A N 1
ATOM 1540 C CA . LEU A 1 195 ? 0.081 7.222 -14.541 1.00 44.34 195 LEU A CA 1
ATOM 1541 C C . LEU A 1 195 ? -0.784 8.395 -15.030 1.00 44.34 195 LEU A C 1
ATOM 1543 O O . LEU A 1 195 ? -0.401 9.541 -14.851 1.00 44.34 195 LEU A O 1
ATOM 1547 N N . SER A 1 196 ? -1.964 8.128 -15.595 1.00 44.53 196 SER A N 1
ATOM 1548 C CA . SER A 1 196 ? -2.869 9.158 -16.114 1.00 44.53 196 SER A CA 1
ATOM 1549 C C . SER A 1 196 ? -3.775 9.811 -15.065 1.00 44.53 196 SER A C 1
ATOM 1551 O O . SER A 1 196 ? -4.573 10.666 -15.424 1.00 44.53 196 SER A O 1
ATOM 1553 N N . VAL A 1 197 ? -3.747 9.373 -13.800 1.00 43.34 197 VAL A N 1
ATOM 1554 C CA . VAL A 1 197 ? -4.688 9.855 -12.765 1.00 43.34 197 VAL A CA 1
ATOM 1555 C C . VAL A 1 197 ? -4.068 10.925 -11.862 1.00 43.34 197 VAL A C 1
ATOM 1557 O O . VAL A 1 197 ? -4.805 11.669 -11.225 1.00 43.34 197 VAL A O 1
ATOM 1560 N N . ILE A 1 198 ? -2.737 11.041 -11.821 1.00 44.47 198 ILE A N 1
ATOM 1561 C CA . ILE A 1 198 ? -2.062 12.079 -11.021 1.00 44.47 198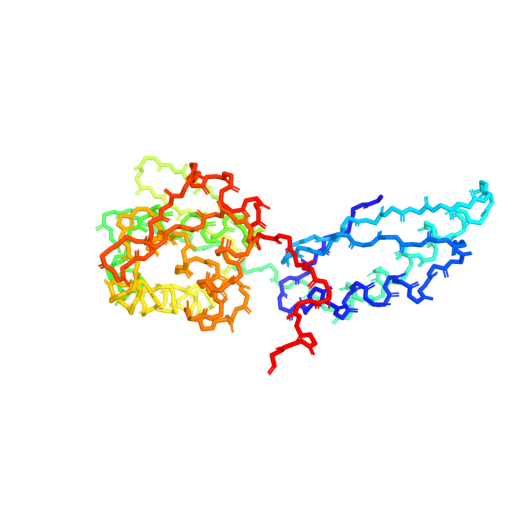 ILE A CA 1
ATOM 1562 C C . ILE A 1 198 ? -1.982 13.415 -11.774 1.00 44.47 198 ILE A C 1
ATOM 1564 O O . ILE A 1 198 ? -1.999 14.455 -11.135 1.00 44.47 198 ILE A O 1
ATOM 1568 N N . ASP A 1 199 ? -2.018 13.408 -13.109 1.00 34.84 199 ASP A N 1
ATOM 1569 C CA . ASP A 1 199 ? -2.025 14.641 -13.915 1.00 34.84 199 ASP A CA 1
ATOM 1570 C C . ASP A 1 199 ? -3.396 15.371 -13.933 1.00 34.84 199 ASP A C 1
ATOM 1572 O O . ASP A 1 199 ? -3.519 16.433 -14.540 1.00 34.84 199 ASP A O 1
ATOM 1576 N N . GLU A 1 200 ? -4.433 14.826 -13.276 1.00 32.09 200 GLU A N 1
ATOM 1577 C CA . GLU A 1 200 ? -5.780 15.427 -13.164 1.00 32.09 200 GLU A CA 1
ATOM 1578 C C . GLU A 1 200 ? -6.121 15.944 -11.742 1.00 32.09 200 GLU A C 1
ATOM 1580 O O . GLU A 1 200 ? -7.279 16.291 -11.482 1.00 32.09 200 GLU A O 1
ATOM 1585 N N . ILE A 1 201 ? -5.148 16.004 -10.819 1.00 38.62 201 ILE A N 1
ATOM 1586 C CA . ILE A 1 201 ? -5.285 16.601 -9.470 1.00 38.62 201 ILE A CA 1
ATOM 1587 C C . ILE A 1 201 ? -4.339 17.794 -9.346 1.00 38.62 201 ILE A C 1
ATOM 1589 O O . ILE A 1 201 ? -4.809 18.850 -8.863 1.00 38.62 201 ILE A O 1
#

Mean predicted aligned error: 8.26 Å